Protein AF-A0A0K0FIH7-F1 (afdb_monomer)

InterPro domains:
  IPR019529 SNARE-complex protein Syntaxin-18, N-terminal [PF10496] (11-80)

Mean predicted aligned error: 21.8 Å

Organism: Strongyloides venezuelensis (NCBI:txid75913)

Secondary structure (DSSP, 8-state):
------------THHHHHHHHHHHHHHHHHHTTT-----------TTHHHHHHHHHHHHHHHHHHHHHHHHHHHHHHHTTS----SSTTTTTTS---HHHHHHHHHHHHHHHHHHHHHHHHHHHHHHH-TTS-HHHHHHHHHHHHHHHHHHHHHHHHHHHHHHHHHHHHHHHHHHHHHHHHHHHHHHHHHHHHHHHHHHHHHHHTS-------------------------------------HHHHHHHHHHHHHHHHHHHHHHHHHHHHHHHHHHHHHHHHHHHHHHHHHHHHHHHHHHHHHHHHHHHHHHHHHHHHHHHHHHHHHHHHHHHHHHHHHHHHHHHHH--

pLDDT: mean 73.45, std 19.24, range [27.72, 95.25]

Solvent-accessible surface area (backbone atoms only — not comparable to full-atom values): 20551 Å² total; per-residue (Å²): 139,83,88,76,82,84,78,77,80,84,73,84,54,63,64,61,50,54,50,52,51,51,49,52,58,49,52,54,53,68,74,50,78,86,69,88,79,77,79,78,80,75,79,77,76,78,57,63,67,53,56,53,51,51,53,50,52,54,49,49,55,50,47,50,55,43,49,55,48,61,74,43,40,61,29,54,39,50,44,26,69,72,62,85,59,95,40,88,78,58,59,79,78,54,47,48,52,74,70,57,48,55,48,51,50,52,56,49,52,50,50,51,51,52,49,49,52,51,52,52,50,52,51,50,49,63,72,69,50,83,82,56,53,74,72,56,45,53,54,50,52,52,49,48,54,51,49,51,53,49,48,52,52,43,52,49,55,48,50,53,45,52,47,56,18,50,55,40,31,51,52,33,50,55,52,48,54,46,52,52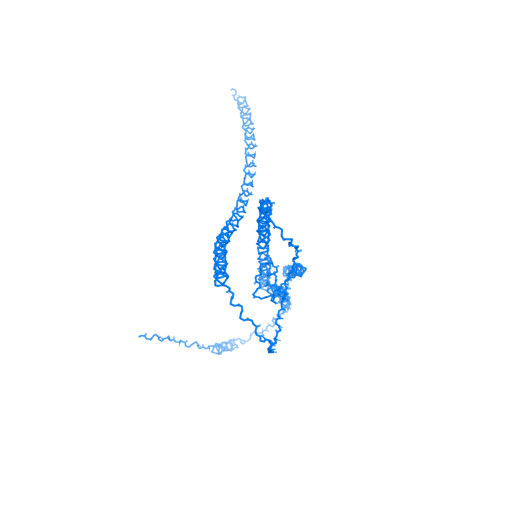,50,54,48,52,49,53,50,47,50,56,47,51,53,49,56,48,51,54,52,54,55,56,67,67,64,61,78,80,86,71,94,76,91,79,92,80,82,89,77,89,82,82,88,87,85,82,89,81,90,86,83,89,81,88,82,83,87,78,92,70,77,66,51,73,65,56,54,52,49,51,52,55,51,50,51,53,49,51,54,53,50,52,55,51,51,52,53,50,52,53,49,51,51,53,49,54,52,48,51,52,51,50,50,52,49,51,54,50,51,54,52,47,52,56,51,49,52,56,50,49,56,52,48,54,54,48,51,52,51,51,53,51,51,52,50,52,51,51,55,51,52,53,50,52,55,50,52,53,52,51,53,52,52,51,50,52,53,51,53,51,51,48,52,52,49,49,69,74,58,120

Nearest PDB structures (foldseek):
  8ek4-assembly1_A  TM=4.667E-01  e=1.857E+00  synthetic construct
  2x3v-assembly2_C  TM=3.366E-01  e=2.724E+00  Mus musculus
  3i2w-assembly1_B  TM=3.746E-01  e=4.973E+00  Drosophila melanogaster

Structure (mmCIF, N/CA/C/O backbone):
data_AF-A0A0K0FIH7-F1
#
_entry.id   AF-A0A0K0FIH7-F1
#
loop_
_atom_site.group_PDB
_atom_site.id
_atom_site.type_symbol
_atom_site.label_atom_id
_atom_site.label_alt_id
_atom_site.label_comp_id
_atom_site.label_asym_id
_atom_site.label_entity_id
_atom_site.label_seq_id
_atom_site.pdbx_PDB_ins_code
_atom_site.Cartn_x
_atom_site.Cartn_y
_atom_site.Cartn_z
_atom_site.occupancy
_atom_site.B_iso_or_equiv
_atom_site.auth_seq_id
_atom_site.auth_comp_id
_atom_site.auth_asym_id
_atom_site.auth_atom_id
_atom_site.pdbx_PDB_model_num
ATOM 1 N N . MET A 1 1 ? 43.227 -26.706 29.484 1.00 40.16 1 MET A N 1
ATOM 2 C CA . MET A 1 1 ? 42.295 -26.260 30.541 1.00 40.16 1 MET A CA 1
ATOM 3 C C . MET A 1 1 ? 40.877 -26.414 30.019 1.00 40.16 1 MET A C 1
ATOM 5 O O . MET A 1 1 ? 40.406 -25.567 29.276 1.00 40.16 1 MET A O 1
ATOM 9 N N . THR A 1 2 ? 40.242 -27.543 30.312 1.00 38.28 2 THR A N 1
ATOM 10 C CA . THR A 1 2 ? 38.863 -27.847 29.909 1.00 38.28 2 THR A CA 1
ATOM 11 C C . THR A 1 2 ? 37.927 -27.450 31.046 1.00 38.28 2 THR A C 1
ATOM 13 O O . THR A 1 2 ? 37.965 -28.055 32.115 1.00 38.28 2 THR A O 1
ATOM 16 N N . TYR A 1 3 ? 37.126 -26.407 30.831 1.00 41.34 3 TYR A N 1
ATOM 17 C CA . TYR A 1 3 ? 36.062 -26.004 31.748 1.00 41.34 3 TYR A CA 1
ATOM 18 C C . TYR A 1 3 ? 34.941 -27.049 31.709 1.00 41.34 3 TYR A C 1
ATOM 20 O O . TYR A 1 3 ? 34.301 -27.227 30.677 1.00 41.34 3 TYR A O 1
ATOM 28 N N . ASN A 1 4 ? 34.709 -27.728 32.833 1.00 42.56 4 ASN A N 1
ATOM 29 C CA . ASN A 1 4 ? 33.539 -28.578 33.043 1.00 42.56 4 ASN A CA 1
ATOM 30 C C . ASN A 1 4 ? 32.494 -27.759 33.819 1.00 42.56 4 ASN A C 1
ATOM 32 O O . ASN A 1 4 ? 32.778 -27.365 34.954 1.00 42.56 4 ASN A O 1
ATOM 36 N N . PRO A 1 5 ? 31.310 -27.466 33.255 1.00 53.19 5 PRO A N 1
ATOM 37 C CA . PRO A 1 5 ? 30.262 -26.789 33.997 1.00 53.19 5 PRO A CA 1
ATOM 38 C C . PRO A 1 5 ? 29.654 -27.771 35.003 1.00 53.19 5 PRO A C 1
ATOM 40 O O . PRO A 1 5 ? 29.161 -28.837 34.635 1.00 53.19 5 PRO A O 1
ATOM 43 N N . VAL A 1 6 ? 29.693 -27.417 36.288 1.00 53.38 6 VAL A N 1
ATOM 44 C CA . VAL A 1 6 ? 28.978 -28.143 37.342 1.00 53.38 6 VAL A CA 1
ATOM 45 C C . VAL A 1 6 ? 27.483 -27.945 37.103 1.00 53.38 6 VAL A C 1
ATOM 47 O O . VAL A 1 6 ? 26.918 -26.902 37.425 1.00 53.38 6 VAL A O 1
ATOM 50 N N . VAL A 1 7 ? 26.841 -28.943 36.499 1.00 56.53 7 VAL A N 1
ATOM 51 C CA . VAL A 1 7 ? 25.383 -29.018 36.403 1.00 56.53 7 VAL A CA 1
ATOM 52 C C . VAL A 1 7 ? 24.861 -29.350 37.796 1.00 56.53 7 VAL A C 1
ATOM 54 O O . VAL A 1 7 ? 24.978 -30.482 38.259 1.00 56.53 7 VAL A O 1
ATOM 57 N N . ILE A 1 8 ? 24.314 -28.352 38.485 1.00 56.25 8 ILE A N 1
ATOM 58 C CA . ILE A 1 8 ? 23.582 -28.561 39.735 1.00 56.25 8 ILE A CA 1
ATOM 59 C C . ILE A 1 8 ? 22.244 -29.215 39.356 1.00 56.25 8 ILE A C 1
ATOM 61 O O . ILE A 1 8 ? 21.461 -28.592 38.633 1.00 56.25 8 ILE A O 1
ATOM 65 N N . PRO A 1 9 ? 21.951 -30.454 39.790 1.00 61.22 9 PRO A N 1
ATOM 66 C CA . PRO A 1 9 ? 20.680 -31.086 39.480 1.00 61.22 9 PRO A CA 1
ATOM 67 C C . PRO A 1 9 ? 19.559 -30.360 40.232 1.00 61.22 9 PRO A C 1
ATOM 69 O O . PRO A 1 9 ? 19.480 -30.403 41.461 1.00 61.22 9 PRO A O 1
ATOM 72 N N . VAL A 1 10 ? 18.679 -29.688 39.488 1.00 60.88 10 VAL A N 1
ATOM 73 C CA . VAL A 1 10 ? 17.430 -29.140 40.026 1.00 60.88 10 VAL A CA 1
ATOM 74 C C . VAL A 1 10 ? 16.521 -30.323 40.350 1.00 60.88 10 VAL A C 1
ATOM 76 O O . VAL A 1 10 ? 15.961 -30.958 39.461 1.00 60.88 10 VAL A O 1
ATOM 79 N N . THR A 1 11 ? 16.420 -30.663 41.631 1.00 72.25 11 THR A N 1
ATOM 80 C CA . THR A 1 11 ? 15.531 -31.718 42.122 1.00 72.25 11 THR A CA 1
ATOM 81 C C . THR A 1 11 ? 14.102 -31.187 42.236 1.00 72.25 11 THR A C 1
ATOM 83 O O . THR A 1 11 ? 13.856 -30.147 42.850 1.00 72.25 11 THR A O 1
ATOM 86 N N . ASP A 1 12 ? 13.144 -31.895 41.627 1.00 75.12 12 ASP A N 1
ATOM 87 C CA . ASP A 1 12 ? 11.719 -31.565 41.715 1.00 75.12 12 ASP A CA 1
ATOM 88 C C . ASP A 1 12 ? 11.189 -31.853 43.131 1.00 75.12 12 ASP A C 1
ATOM 90 O O . ASP A 1 12 ? 10.855 -32.979 43.504 1.00 75.12 12 ASP A O 1
ATOM 94 N N . ASN A 1 13 ? 11.105 -30.794 43.935 1.00 81.31 13 ASN A N 1
ATOM 95 C CA . ASN A 1 13 ? 10.660 -30.845 45.324 1.00 81.31 13 ASN A CA 1
ATOM 96 C C . ASN A 1 13 ? 9.129 -30.782 45.479 1.00 81.31 13 ASN A C 1
ATOM 98 O O . ASN A 1 13 ? 8.631 -30.673 46.605 1.00 81.31 13 ASN A O 1
ATOM 102 N N . THR A 1 14 ? 8.360 -30.878 44.387 1.00 83.75 14 THR A N 1
ATOM 103 C CA . THR A 1 14 ? 6.889 -30.780 44.403 1.00 83.75 14 THR A CA 1
ATOM 104 C C . THR A 1 14 ? 6.254 -31.825 45.319 1.00 83.75 14 THR A C 1
ATOM 106 O O . THR A 1 14 ? 5.327 -31.521 46.075 1.00 83.75 14 THR A O 1
ATOM 109 N N . HIS A 1 15 ? 6.775 -33.053 45.323 1.00 84.19 15 HIS A N 1
ATOM 110 C CA . HIS A 1 15 ? 6.286 -34.117 46.203 1.00 84.19 15 HIS A CA 1
ATOM 111 C C . HIS A 1 15 ? 6.568 -33.829 47.682 1.00 84.19 15 HIS A C 1
ATOM 113 O O . HIS A 1 15 ? 5.684 -34.022 48.522 1.00 84.19 15 HIS A O 1
ATOM 119 N N . LEU A 1 16 ? 7.759 -33.309 47.996 1.00 84.75 16 LEU A N 1
ATOM 120 C CA . LEU A 1 16 ? 8.156 -32.952 49.357 1.00 84.75 16 LEU A CA 1
ATOM 121 C C . LEU A 1 16 ? 7.325 -31.775 49.884 1.00 84.75 16 LEU A C 1
ATOM 123 O O . LEU A 1 16 ? 6.845 -31.803 51.018 1.00 84.75 16 LEU A O 1
ATOM 127 N N . PHE A 1 17 ? 7.080 -30.777 49.036 1.00 86.19 17 PHE A N 1
ATOM 128 C CA . PHE A 1 17 ? 6.184 -29.664 49.329 1.00 86.19 17 PHE A CA 1
ATOM 129 C C . PHE A 1 17 ? 4.748 -30.144 49.579 1.00 86.19 17 PHE A C 1
ATOM 131 O O . PHE A 1 17 ? 4.140 -29.789 50.587 1.00 86.19 17 PHE A O 1
ATOM 138 N N . LYS A 1 18 ? 4.217 -31.022 48.718 1.00 84.06 18 LYS A N 1
ATOM 139 C CA . LYS A 1 18 ? 2.862 -31.580 48.856 1.00 84.06 18 LYS A CA 1
ATOM 140 C C . LYS A 1 18 ? 2.710 -32.411 50.132 1.00 84.06 18 LYS A C 1
ATOM 142 O O . LYS A 1 18 ? 1.659 -32.357 50.769 1.00 84.06 18 LYS A O 1
ATOM 147 N N . ALA A 1 19 ? 3.747 -33.151 50.524 1.00 86.88 19 ALA A N 1
ATOM 148 C CA . ALA A 1 19 ? 3.785 -33.893 51.781 1.00 86.88 19 ALA A CA 1
ATOM 149 C C . ALA A 1 19 ? 3.803 -32.953 52.998 1.00 86.88 19 ALA A C 1
ATOM 151 O O . ALA A 1 19 ? 3.000 -33.133 53.913 1.00 86.88 19 ALA A O 1
ATOM 152 N N . ARG A 1 20 ? 4.640 -31.904 52.979 1.00 84.62 20 ARG A N 1
ATOM 153 C CA . ARG A 1 20 ? 4.677 -30.879 54.037 1.00 84.62 20 ARG A CA 1
ATOM 154 C C . ARG A 1 20 ? 3.344 -30.147 54.174 1.00 84.62 20 ARG A C 1
ATOM 156 O O . ARG A 1 20 ? 2.844 -30.013 55.283 1.00 84.62 20 ARG A O 1
ATOM 163 N N . MET A 1 21 ? 2.724 -29.760 53.060 1.00 85.69 21 MET A N 1
ATOM 164 C CA . MET A 1 21 ? 1.420 -29.094 53.066 1.00 85.69 21 MET A CA 1
ATOM 165 C C . MET A 1 21 ? 0.326 -29.994 53.658 1.00 85.69 21 MET A C 1
ATOM 167 O O . MET A 1 21 ? -0.469 -29.548 54.479 1.00 85.69 21 MET A O 1
ATOM 171 N N . LYS A 1 22 ? 0.312 -31.288 53.304 1.00 85.88 22 LYS A N 1
ATOM 172 C CA . LYS A 1 22 ? -0.616 -32.260 53.906 1.00 85.88 22 LYS A CA 1
ATOM 173 C C . LYS A 1 22 ? -0.398 -32.420 55.409 1.00 85.88 22 LYS A C 1
ATOM 175 O O . LYS A 1 22 ? -1.379 -32.529 56.136 1.00 85.88 22 LYS A O 1
ATOM 180 N N . MET A 1 23 ? 0.855 -32.426 55.861 1.00 83.31 23 MET A N 1
ATOM 181 C CA . MET A 1 23 ? 1.197 -32.535 57.280 1.00 83.31 23 MET A CA 1
ATOM 182 C C . MET A 1 23 ? 0.727 -31.303 58.064 1.00 83.31 23 MET A C 1
ATOM 184 O O . MET A 1 23 ? 0.116 -31.458 59.114 1.00 83.31 23 MET A O 1
ATOM 188 N N . ILE A 1 24 ? 0.921 -30.097 57.518 1.00 79.06 24 ILE A N 1
ATOM 189 C CA . ILE A 1 24 ? 0.418 -28.843 58.104 1.00 79.06 24 ILE A CA 1
ATOM 190 C C . ILE A 1 24 ? -1.115 -28.865 58.177 1.00 79.06 24 ILE A C 1
ATOM 192 O O . ILE A 1 24 ? -1.678 -28.645 59.242 1.00 79.06 24 ILE A O 1
ATOM 196 N N . CYS A 1 25 ? -1.802 -29.239 57.092 1.00 74.88 25 CYS A N 1
ATOM 197 C CA . CYS A 1 25 ? -3.265 -29.340 57.087 1.00 74.88 25 CYS A CA 1
ATOM 198 C C . CYS A 1 25 ? -3.822 -30.424 58.025 1.00 74.88 25 CYS A C 1
ATOM 200 O O . CYS A 1 25 ? -4.976 -30.324 58.440 1.00 74.88 25 CYS A O 1
ATOM 202 N N . ALA A 1 26 ? -3.060 -31.486 58.302 1.00 75.81 26 ALA A N 1
ATOM 203 C CA . ALA A 1 26 ? -3.435 -32.505 59.280 1.00 75.81 26 ALA A CA 1
ATOM 204 C C . ALA A 1 26 ? -3.271 -31.973 60.710 1.00 75.81 26 ALA A C 1
ATOM 206 O O . ALA A 1 26 ? -4.179 -32.137 61.518 1.00 75.81 26 ALA A O 1
ATOM 207 N N . LYS A 1 27 ? -2.176 -31.251 60.973 1.00 73.25 27 LYS A N 1
ATOM 208 C CA . LYS A 1 27 ? -1.881 -30.620 62.264 1.00 73.25 27 LYS A CA 1
ATOM 209 C C . LYS A 1 27 ? -2.901 -29.531 62.620 1.00 73.25 27 LYS A C 1
ATOM 211 O O . LYS A 1 27 ? -3.477 -29.563 63.699 1.00 73.25 27 LYS A O 1
ATOM 216 N N . ASP A 1 28 ? -3.256 -28.679 61.656 1.00 63.97 28 ASP A N 1
ATOM 217 C CA . ASP A 1 28 ? -4.331 -27.687 61.810 1.00 63.97 28 ASP A CA 1
ATOM 218 C C . ASP A 1 28 ? -5.704 -28.338 62.038 1.00 63.97 28 ASP A C 1
ATOM 220 O O . ASP A 1 28 ? -6.585 -27.740 62.651 1.00 63.97 28 ASP A O 1
ATOM 224 N N . LYS A 1 29 ? -5.933 -29.558 61.534 1.00 62.62 29 LYS A N 1
ATOM 225 C CA . LYS A 1 29 ? -7.183 -30.307 61.751 1.00 62.62 29 LYS A CA 1
ATOM 226 C C . LYS A 1 29 ? -7.274 -30.930 63.142 1.00 62.62 29 LYS A C 1
ATOM 228 O O . LYS A 1 29 ? -8.389 -31.084 63.632 1.00 62.62 29 LYS A O 1
ATOM 233 N N . GLU A 1 30 ? -6.143 -31.297 63.736 1.00 59.44 30 GLU A N 1
ATOM 234 C CA . GLU A 1 30 ? -6.074 -31.783 65.117 1.00 59.44 30 GLU A CA 1
ATOM 235 C C . GLU A 1 30 ? -6.245 -30.626 66.115 1.00 59.44 30 GLU A C 1
ATOM 237 O O . GLU A 1 30 ? -6.987 -30.782 67.084 1.00 59.44 30 GLU A O 1
ATOM 242 N N . ASP A 1 31 ? -5.702 -29.438 65.815 1.00 56.22 31 ASP A N 1
ATOM 243 C CA . ASP A 1 31 ? -5.888 -28.227 66.636 1.00 56.22 31 ASP A CA 1
ATOM 244 C C . ASP A 1 31 ? -7.266 -27.552 66.446 1.00 56.22 31 ASP A C 1
ATOM 246 O O . ASP A 1 31 ? -7.769 -26.884 67.350 1.00 56.22 31 ASP A O 1
ATOM 250 N N . SER A 1 32 ? -7.940 -27.746 65.303 1.00 52.81 32 SER A N 1
ATOM 251 C CA . SER A 1 32 ? -9.264 -27.155 65.005 1.00 52.81 32 SER A CA 1
ATOM 252 C C . SER A 1 32 ? -10.450 -28.091 65.270 1.00 52.81 32 SER A C 1
ATOM 254 O O . SER A 1 32 ? -11.459 -28.098 64.550 1.00 52.81 32 SER A O 1
ATOM 256 N N . GLY A 1 33 ? -10.380 -28.859 66.357 1.00 53.12 33 GLY A N 1
ATOM 257 C CA . GLY A 1 33 ? -11.551 -29.506 66.937 1.00 53.12 33 GLY A CA 1
ATOM 258 C C . GLY A 1 33 ? -12.612 -28.469 67.332 1.00 53.12 33 GLY A C 1
ATOM 259 O O . GLY A 1 33 ? -12.558 -27.924 68.428 1.00 53.12 33 GLY A O 1
ATOM 260 N N . LYS A 1 34 ? -13.612 -28.277 66.452 1.00 51.22 34 LYS A N 1
ATOM 261 C CA . LYS A 1 34 ? -14.837 -27.440 66.557 1.00 51.22 34 LYS A CA 1
ATOM 262 C C . LYS A 1 34 ? -14.784 -26.070 65.859 1.00 51.22 34 LYS A C 1
ATOM 264 O O . LYS A 1 34 ? -14.964 -25.033 66.483 1.00 51.22 34 LYS A O 1
ATOM 269 N N . ALA A 1 35 ? -14.752 -26.063 64.528 1.00 42.69 35 ALA A N 1
ATOM 270 C CA . ALA A 1 35 ? -15.384 -24.983 63.765 1.00 42.69 35 ALA A CA 1
ATOM 271 C C . ALA A 1 35 ? -16.221 -25.574 62.624 1.00 42.69 35 ALA A C 1
ATOM 273 O O . ALA A 1 35 ? -15.697 -26.164 61.675 1.00 42.69 35 ALA A O 1
ATOM 274 N N . LYS A 1 36 ? -17.551 -25.451 62.740 1.00 48.09 36 LYS A N 1
ATOM 275 C CA . LYS A 1 36 ? -18.504 -25.795 61.678 1.00 48.09 36 LYS A CA 1
ATOM 276 C C . LYS A 1 36 ? -18.133 -24.998 60.426 1.00 48.09 36 LYS A C 1
ATOM 278 O O . LYS A 1 36 ? -18.226 -23.777 60.412 1.00 48.09 36 LYS A O 1
ATOM 283 N N . LYS A 1 37 ? -17.715 -25.699 59.372 1.00 44.62 37 LYS A N 1
ATOM 284 C CA . LYS A 1 37 ? -17.485 -25.103 58.055 1.00 44.62 37 LYS A CA 1
ATOM 285 C C . LYS A 1 37 ? -18.825 -24.705 57.448 1.00 44.62 37 LYS A C 1
ATOM 287 O O . LYS A 1 37 ? -19.523 -25.543 56.880 1.00 44.62 37 LYS A O 1
ATOM 292 N N . GLU A 1 38 ? -19.163 -23.426 57.544 1.00 42.28 38 GLU A N 1
ATOM 293 C CA . GLU A 1 38 ? -20.141 -22.810 56.656 1.00 42.28 38 GLU A CA 1
ATOM 294 C C . GLU A 1 38 ? -19.648 -22.963 55.216 1.00 42.28 38 GLU A C 1
ATOM 296 O O . GLU A 1 38 ? -18.617 -22.418 54.809 1.00 42.28 38 GLU A O 1
ATOM 301 N N . LYS A 1 39 ? -20.379 -23.756 54.432 1.00 40.69 39 LYS A N 1
ATOM 302 C CA . LYS A 1 39 ? -20.200 -23.826 52.986 1.00 40.69 39 LYS A CA 1
ATOM 303 C C . LYS A 1 39 ? -20.645 -22.486 52.404 1.00 40.69 39 LYS A C 1
ATOM 305 O O . LYS A 1 39 ? -21.820 -22.299 52.105 1.00 40.69 39 LYS A O 1
ATOM 310 N N . ARG A 1 40 ? -19.703 -21.557 52.226 1.00 37.03 40 ARG A N 1
ATOM 311 C CA . ARG A 1 40 ? -19.907 -20.407 51.340 1.00 37.03 40 ARG A CA 1
ATOM 312 C C . ARG A 1 40 ? -20.129 -20.954 49.932 1.00 37.03 40 ARG A C 1
ATOM 314 O O . ARG A 1 40 ? -19.197 -21.440 49.292 1.00 37.03 40 ARG A O 1
ATOM 321 N N . ASN A 1 41 ? -21.381 -20.924 49.489 1.00 40.06 41 ASN A N 1
ATOM 322 C CA . ASN A 1 41 ? -21.759 -21.166 48.105 1.00 40.06 41 ASN A CA 1
ATOM 323 C C . ASN A 1 41 ? -21.137 -20.056 47.249 1.00 40.06 41 ASN A C 1
ATOM 325 O O . ASN A 1 41 ? -21.706 -18.981 47.088 1.00 40.06 41 ASN A O 1
ATOM 329 N N . TYR A 1 42 ? -19.946 -20.309 46.712 1.00 42.31 42 TYR A N 1
ATOM 330 C CA . TYR A 1 42 ? -19.418 -19.522 45.609 1.00 42.31 42 TYR A CA 1
ATOM 331 C C . TYR A 1 42 ? -20.258 -19.848 44.374 1.00 42.31 42 TYR A C 1
ATOM 333 O O . TYR A 1 42 ? -20.032 -20.859 43.708 1.00 42.31 42 TYR A O 1
ATOM 341 N N . GLN A 1 43 ? -21.242 -19.002 44.069 1.00 44.81 43 GLN A N 1
ATOM 342 C CA . GLN A 1 43 ? -21.844 -18.979 42.741 1.00 44.81 43 GLN A CA 1
ATOM 343 C C . GLN A 1 43 ? -20.729 -18.678 41.731 1.00 44.81 43 GLN A C 1
ATOM 345 O O . GLN A 1 43 ? -20.196 -17.571 41.655 1.00 44.81 43 GLN A O 1
ATOM 350 N N . LYS A 1 44 ? -20.326 -19.708 40.985 1.00 49.09 44 LYS A N 1
ATOM 351 C CA . LYS A 1 44 ? -19.474 -19.589 39.803 1.00 49.09 44 LYS A CA 1
ATOM 352 C C . LYS A 1 44 ? -20.229 -18.757 38.761 1.00 49.09 44 LYS A C 1
ATOM 354 O O . LYS A 1 44 ? -21.113 -19.273 38.084 1.00 49.09 44 LYS A O 1
ATOM 359 N N . SER A 1 45 ? -19.901 -17.471 38.648 1.00 51.00 45 SER A N 1
ATOM 360 C CA . SER A 1 45 ? -20.278 -16.661 37.486 1.00 51.00 45 SER A CA 1
ATOM 361 C C . SER A 1 45 ? -19.569 -17.246 36.259 1.00 51.00 45 SER A C 1
ATOM 363 O O . SER A 1 45 ? -18.367 -17.078 36.084 1.00 51.00 45 SER A O 1
ATOM 365 N N . ASN A 1 46 ? -20.290 -18.025 35.452 1.00 62.97 46 ASN A N 1
ATOM 366 C CA . ASN A 1 46 ? -19.750 -18.793 34.322 1.00 62.97 46 ASN A CA 1
ATOM 367 C C . ASN A 1 46 ? -19.817 -18.021 32.984 1.00 62.97 46 ASN A C 1
ATOM 369 O O . ASN A 1 46 ? -20.003 -18.639 31.940 1.00 62.97 46 ASN A O 1
ATOM 373 N N . LYS A 1 47 ? -19.693 -16.684 32.975 1.00 73.81 47 LYS A N 1
ATOM 374 C CA . LYS A 1 47 ? -19.695 -15.899 31.718 1.00 73.81 47 LYS A CA 1
ATOM 375 C C . LYS A 1 47 ? -18.306 -15.711 31.097 1.00 73.81 47 LYS A C 1
ATOM 377 O O . LYS A 1 47 ? -18.209 -15.583 29.883 1.00 73.81 47 LYS A O 1
ATOM 382 N N . LEU A 1 48 ? -17.233 -15.781 31.889 1.00 79.69 48 LEU A N 1
ATOM 383 C CA . LEU A 1 48 ? -15.848 -15.668 31.406 1.00 79.69 48 LEU A CA 1
ATOM 384 C C . LEU A 1 48 ? -15.520 -16.599 30.214 1.00 79.69 48 LEU A C 1
ATOM 386 O O . LEU A 1 48 ? -14.929 -16.124 29.246 1.00 79.69 48 LEU A O 1
ATOM 390 N N . PRO A 1 49 ? -15.918 -17.891 30.208 1.00 84.88 49 PRO A N 1
ATOM 391 C CA . PRO A 1 49 ? -15.624 -18.785 29.087 1.00 84.88 49 PRO A CA 1
ATOM 392 C C . PRO A 1 49 ? -16.282 -18.358 27.770 1.00 84.88 49 PRO A C 1
ATOM 394 O O . PRO A 1 49 ? -15.727 -18.645 26.713 1.00 84.88 49 PRO A O 1
ATOM 397 N N . LEU A 1 50 ? -17.433 -17.675 27.825 1.00 86.00 50 LEU A N 1
ATOM 398 C CA . LEU A 1 50 ? -18.142 -17.194 26.636 1.00 86.00 50 LEU A CA 1
ATOM 399 C C . LEU A 1 50 ? -17.343 -16.081 25.955 1.00 86.00 50 LEU A C 1
ATOM 401 O O . LEU A 1 50 ? -17.040 -16.198 24.773 1.00 86.00 50 LEU A O 1
ATOM 405 N N . TYR A 1 51 ? -16.896 -15.091 26.731 1.00 86.88 51 TYR A N 1
ATOM 406 C CA . TYR A 1 51 ? -16.043 -14.002 26.249 1.00 86.88 51 TYR A CA 1
ATOM 407 C C . TYR A 1 51 ? -14.702 -14.502 25.696 1.00 86.88 51 TYR A C 1
ATOM 409 O O . TYR A 1 51 ? -14.247 -14.040 24.654 1.00 86.88 51 TYR A O 1
ATOM 417 N N . ILE A 1 52 ? -14.076 -15.495 26.346 1.00 87.62 52 ILE A N 1
ATOM 418 C CA . ILE A 1 52 ? -12.844 -16.114 25.823 1.00 87.62 52 ILE A CA 1
ATOM 419 C C . ILE A 1 52 ? -13.130 -16.806 24.483 1.00 87.62 52 ILE A C 1
ATOM 421 O O . ILE A 1 52 ? -12.313 -16.739 23.565 1.00 87.62 52 ILE A O 1
ATOM 425 N N . ASN A 1 53 ? -14.265 -17.496 24.355 1.00 90.00 53 ASN A N 1
ATOM 426 C CA . ASN A 1 53 ? -14.606 -18.183 23.115 1.00 90.00 53 ASN A CA 1
ATOM 427 C C . ASN A 1 53 ? -14.909 -17.195 21.979 1.00 90.00 53 ASN A C 1
ATOM 429 O O . ASN A 1 53 ? -14.439 -17.397 20.866 1.00 90.00 53 ASN A O 1
ATOM 433 N N . GLU A 1 54 ? -15.607 -16.100 22.272 1.00 91.25 54 GLU A N 1
ATOM 434 C CA . GLU A 1 54 ? -15.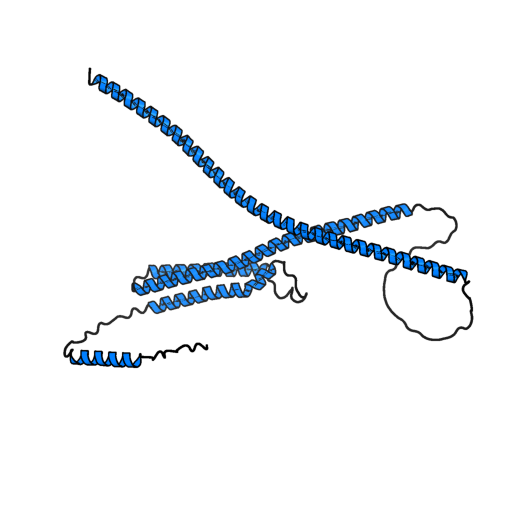856 -15.015 21.319 1.00 91.25 54 GLU A CA 1
ATOM 435 C C . GLU A 1 54 ? -14.552 -14.350 20.859 1.00 91.25 54 GLU A C 1
ATOM 437 O O . GLU A 1 54 ? -14.299 -14.266 19.657 1.00 91.25 54 GLU A O 1
ATOM 442 N N . ALA A 1 55 ? -13.653 -14.003 21.787 1.00 91.38 55 ALA A N 1
ATOM 443 C CA . ALA A 1 55 ? -12.324 -13.484 21.455 1.00 91.38 55 ALA A CA 1
ATOM 444 C C . ALA A 1 55 ? -11.532 -14.437 20.544 1.00 91.38 55 ALA A C 1
ATOM 446 O O . ALA A 1 55 ? -10.869 -14.002 19.600 1.00 91.38 55 ALA A O 1
ATOM 447 N N . LYS A 1 56 ? -11.618 -15.753 20.785 1.00 93.56 56 LYS A N 1
ATOM 448 C CA . LYS A 1 56 ? -10.976 -16.765 19.933 1.00 93.56 56 LYS A CA 1
ATOM 449 C C . LYS A 1 56 ? -11.557 -16.800 18.523 1.00 93.56 56 LYS A C 1
ATOM 451 O O . LYS A 1 56 ? -10.786 -16.954 17.579 1.00 93.56 56 LYS A O 1
ATOM 456 N N . GLU A 1 57 ? -12.871 -16.675 18.365 1.00 94.00 57 GLU A N 1
ATOM 457 C CA . GLU A 1 57 ? -13.495 -16.628 17.037 1.00 94.00 57 GLU A CA 1
ATOM 458 C C . GLU A 1 57 ? -13.072 -15.371 16.272 1.00 94.00 57 GLU A C 1
ATOM 460 O O . GLU A 1 57 ? -12.620 -15.467 15.131 1.00 94.00 57 GLU A O 1
ATOM 465 N N . ILE A 1 58 ? -13.083 -14.203 16.918 1.00 93.31 58 ILE A N 1
ATOM 466 C CA . ILE A 1 58 ? -12.594 -12.962 16.300 1.00 93.31 58 ILE A CA 1
ATOM 467 C C . ILE A 1 58 ? -11.114 -13.107 15.905 1.00 93.31 58 ILE A C 1
ATOM 469 O O . ILE A 1 58 ? -10.727 -12.746 14.793 1.00 93.31 58 ILE A O 1
ATOM 473 N N . LEU A 1 59 ? -10.282 -13.716 16.756 1.00 94.75 59 LEU A N 1
ATOM 474 C CA . LEU A 1 59 ? -8.877 -13.976 16.433 1.00 94.75 59 LEU A CA 1
ATOM 475 C C . LEU A 1 59 ? -8.718 -14.904 15.216 1.00 94.75 59 LEU A C 1
ATOM 477 O O . LEU A 1 59 ? -7.819 -14.686 14.396 1.00 94.75 59 LEU A O 1
ATOM 481 N N . LYS A 1 60 ? -9.584 -15.916 15.057 1.00 95.00 60 LYS A N 1
ATOM 482 C CA . LYS A 1 60 ? -9.602 -16.768 13.855 1.00 95.00 60 LYS A CA 1
ATOM 483 C C . LYS A 1 60 ? -9.922 -15.954 12.605 1.00 95.00 60 LYS A C 1
ATOM 485 O O . LYS A 1 60 ? -9.239 -16.138 11.601 1.00 95.00 60 LYS A O 1
ATOM 490 N N . HIS A 1 61 ? -10.888 -15.037 12.666 1.00 93.44 61 HIS A N 1
ATOM 491 C CA . HIS A 1 61 ? -11.218 -14.154 11.542 1.00 93.44 61 HIS A CA 1
ATOM 492 C C . HIS A 1 61 ? -10.047 -13.235 11.162 1.00 93.44 61 HIS A C 1
ATOM 494 O O . HIS A 1 61 ? -9.669 -13.180 9.991 1.00 93.44 61 HIS A O 1
ATOM 500 N N . ILE A 1 62 ? -9.386 -12.605 12.141 1.00 93.31 62 ILE A N 1
ATOM 501 C CA . ILE A 1 62 ? -8.204 -11.761 11.882 1.00 93.31 62 ILE A CA 1
ATOM 502 C C . ILE A 1 62 ? -7.053 -12.599 11.294 1.00 93.31 62 ILE A C 1
ATOM 504 O O . ILE A 1 62 ? -6.354 -12.174 10.370 1.00 93.31 62 ILE A O 1
ATOM 508 N N . THR A 1 63 ? -6.867 -13.826 11.789 1.00 94.31 63 THR A N 1
ATOM 509 C CA . THR A 1 63 ? -5.846 -14.752 11.275 1.00 94.31 63 THR A CA 1
ATOM 510 C C . THR A 1 63 ? -6.152 -15.188 9.843 1.00 94.31 63 THR A C 1
ATOM 512 O O . THR A 1 63 ? -5.245 -15.219 9.011 1.00 94.31 63 THR A O 1
ATOM 515 N N . LEU A 1 64 ? -7.417 -15.472 9.520 1.00 95.06 64 LEU A N 1
ATOM 516 C CA . LEU A 1 64 ? -7.852 -15.788 8.160 1.00 95.06 64 LEU A CA 1
ATOM 517 C C . LEU A 1 64 ? -7.473 -14.650 7.204 1.00 95.06 64 LEU A C 1
ATOM 519 O O . LEU A 1 64 ? -6.824 -14.893 6.185 1.00 95.06 64 LEU A O 1
ATOM 523 N N . LEU A 1 65 ? -7.784 -13.408 7.576 1.00 92.44 65 LEU A N 1
ATOM 524 C CA . LEU A 1 65 ? -7.445 -12.222 6.793 1.00 92.44 65 LEU A CA 1
ATOM 525 C C . LEU A 1 65 ? -5.929 -12.087 6.578 1.00 92.44 65 LEU A C 1
ATOM 527 O O . LEU A 1 65 ? -5.470 -11.858 5.457 1.00 92.44 65 LEU A O 1
ATOM 531 N N . LYS A 1 66 ? -5.130 -12.326 7.625 1.00 92.38 66 LYS A N 1
ATOM 532 C CA . LYS A 1 66 ? -3.665 -12.368 7.519 1.00 92.38 66 LYS A CA 1
ATOM 533 C C . LYS A 1 66 ? -3.192 -13.427 6.524 1.00 92.38 66 LYS A C 1
ATOM 535 O O . LYS A 1 66 ? -2.327 -13.146 5.695 1.00 92.38 66 LYS A O 1
ATOM 540 N N . THR A 1 67 ? -3.728 -14.645 6.605 1.00 92.25 67 THR A N 1
ATOM 541 C CA . THR A 1 67 ? -3.332 -15.738 5.702 1.00 92.25 67 THR A CA 1
ATOM 542 C C . THR A 1 67 ? -3.717 -15.449 4.257 1.00 92.25 67 THR A C 1
ATOM 544 O O . THR A 1 67 ? -2.910 -15.680 3.360 1.00 92.25 67 THR A O 1
ATOM 547 N N . LEU A 1 68 ? -4.892 -14.860 4.028 1.00 90.31 68 LEU A N 1
ATOM 548 C CA . LEU A 1 68 ? -5.334 -14.413 2.712 1.00 90.31 68 LEU A CA 1
ATOM 549 C C . LEU A 1 68 ? -4.362 -13.381 2.130 1.00 90.31 68 LEU A C 1
ATOM 551 O O . LEU A 1 68 ? -3.952 -13.522 0.978 1.00 90.31 68 LEU A O 1
ATOM 555 N N . ALA A 1 69 ? -3.936 -12.392 2.918 1.00 87.50 69 ALA A N 1
ATOM 556 C CA . ALA A 1 69 ? -2.975 -11.388 2.470 1.00 87.50 69 ALA A CA 1
ATOM 557 C C . ALA A 1 69 ? -1.600 -11.999 2.146 1.00 87.50 69 ALA A C 1
ATOM 559 O O . ALA A 1 69 ? -1.027 -11.717 1.094 1.00 87.50 69 ALA A O 1
ATOM 560 N N . LEU A 1 70 ? -1.073 -12.866 3.017 1.00 88.31 70 LEU A N 1
ATOM 561 C CA . LEU A 1 70 ? 0.251 -13.475 2.839 1.00 88.31 70 LEU A CA 1
ATOM 562 C C . LEU A 1 70 ? 0.303 -14.448 1.656 1.00 88.31 70 LEU A C 1
ATOM 564 O O . LEU A 1 70 ? 1.237 -14.371 0.860 1.00 88.31 70 LEU A O 1
ATOM 568 N N . ASN A 1 71 ? -0.708 -15.307 1.500 1.00 88.25 71 ASN A N 1
ATOM 569 C CA . ASN A 1 71 ? -0.771 -16.282 0.405 1.00 88.25 71 ASN A CA 1
ATOM 570 C C . ASN A 1 71 ? -0.820 -15.601 -0.967 1.00 88.25 71 ASN A C 1
ATOM 572 O O . ASN A 1 71 ? -0.261 -16.101 -1.938 1.00 88.25 71 ASN A O 1
ATOM 576 N N . ASN A 1 72 ? -1.464 -14.436 -1.035 1.00 86.94 72 ASN A N 1
ATOM 577 C CA . ASN A 1 72 ? -1.652 -13.695 -2.275 1.00 86.94 72 ASN A CA 1
ATOM 578 C C . ASN A 1 72 ? -0.576 -12.623 -2.521 1.00 86.94 72 ASN A C 1
ATOM 580 O O . ASN A 1 72 ? -0.498 -12.086 -3.626 1.00 86.94 72 ASN A O 1
ATOM 584 N N . ARG A 1 73 ? 0.282 -12.321 -1.534 1.00 86.69 73 ARG A N 1
ATOM 585 C CA . ARG A 1 73 ? 1.269 -11.225 -1.590 1.00 86.69 73 ARG A CA 1
ATOM 586 C C . ARG A 1 73 ? 2.196 -11.316 -2.796 1.00 86.69 73 ARG A C 1
ATOM 588 O O . ARG A 1 73 ? 2.437 -10.308 -3.458 1.00 86.69 73 ARG A O 1
ATOM 595 N N . TYR A 1 74 ? 2.724 -12.504 -3.083 1.00 84.44 74 TYR A N 1
ATOM 596 C CA . TYR A 1 74 ? 3.639 -12.691 -4.207 1.00 84.44 74 TYR A CA 1
ATOM 597 C C . TYR A 1 74 ? 2.946 -12.401 -5.543 1.00 84.44 74 TYR A C 1
ATOM 599 O O . TYR A 1 74 ? 3.392 -11.524 -6.281 1.00 84.44 74 TYR A O 1
ATOM 607 N N . SER A 1 75 ? 1.822 -13.0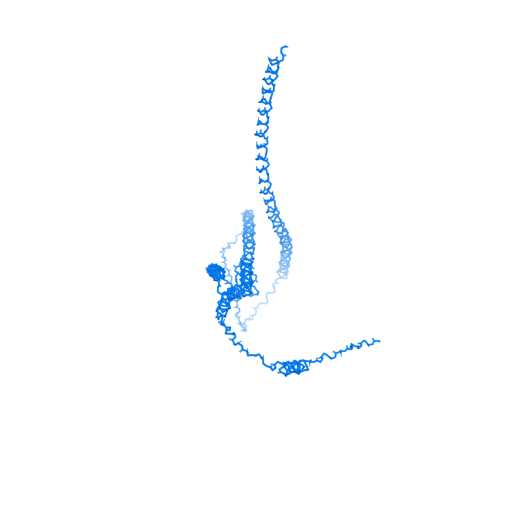68 -5.810 1.00 83.44 75 SER A N 1
ATOM 608 C CA . SER A 1 75 ? 1.064 -12.931 -7.060 1.00 83.44 75 SER A CA 1
ATOM 609 C C . SER A 1 75 ? 0.509 -11.518 -7.261 1.00 83.44 75 SER A C 1
ATOM 611 O O . SER A 1 75 ? 0.438 -11.027 -8.390 1.00 83.44 75 SER A O 1
ATOM 613 N N . TYR A 1 76 ? 0.169 -10.835 -6.162 1.00 87.56 76 TYR A N 1
ATOM 614 C CA . TYR A 1 76 ? -0.224 -9.427 -6.148 1.00 87.56 76 TYR A CA 1
ATOM 615 C C . TYR A 1 76 ? 0.922 -8.521 -6.572 1.00 87.56 76 TYR A C 1
ATOM 617 O O . TYR A 1 76 ? 0.795 -7.792 -7.553 1.00 87.56 76 TYR A O 1
ATOM 625 N N . ILE A 1 77 ? 2.075 -8.605 -5.912 1.00 83.31 77 ILE A N 1
ATOM 626 C CA . ILE A 1 77 ? 3.223 -7.747 -6.228 1.00 83.31 77 ILE A CA 1
ATOM 627 C C . ILE A 1 77 ? 3.777 -8.058 -7.628 1.00 83.31 77 ILE A C 1
ATOM 629 O O . ILE A 1 77 ? 4.168 -7.140 -8.350 1.00 83.31 77 ILE A O 1
ATOM 633 N N . ALA A 1 78 ? 3.790 -9.327 -8.043 1.00 78.75 78 ALA A N 1
ATOM 634 C CA . ALA A 1 78 ? 4.273 -9.754 -9.357 1.00 78.75 78 ALA A CA 1
ATOM 635 C C . ALA A 1 78 ? 3.406 -9.230 -10.519 1.00 78.75 78 ALA A C 1
ATOM 637 O O . ALA A 1 78 ? 3.910 -9.066 -11.627 1.00 78.75 78 ALA A O 1
ATOM 638 N N . SER A 1 79 ? 2.136 -8.884 -10.269 1.00 78.75 79 SER A N 1
ATOM 639 C CA . SER A 1 79 ? 1.245 -8.280 -11.276 1.00 78.75 79 SER A CA 1
ATOM 640 C C . SER A 1 79 ? 1.607 -6.838 -11.673 1.00 78.75 79 SER A C 1
ATOM 642 O O . SER A 1 79 ? 1.001 -6.280 -12.581 1.00 78.75 79 SER A O 1
ATOM 644 N N . SER A 1 80 ? 2.601 -6.219 -11.026 1.00 73.94 80 SER A N 1
ATOM 645 C CA . SER A 1 80 ? 3.015 -4.821 -11.256 1.00 73.94 80 SER A CA 1
ATOM 646 C C . SER A 1 80 ? 3.709 -4.547 -12.600 1.00 73.94 80 SER A C 1
ATOM 648 O O . SER A 1 80 ? 4.031 -3.398 -12.892 1.00 73.94 80 SER A O 1
ATOM 650 N N . GLY A 1 81 ? 3.940 -5.569 -13.430 1.00 62.47 81 GLY A N 1
ATOM 651 C CA . GLY A 1 81 ? 4.518 -5.422 -14.773 1.00 62.47 81 GLY A CA 1
ATOM 652 C C . GLY A 1 81 ? 6.050 -5.416 -14.824 1.00 62.47 81 GLY A C 1
ATOM 653 O O . GLY A 1 81 ? 6.615 -5.478 -15.910 1.00 62.47 81 GLY A O 1
ATOM 654 N N . PHE A 1 82 ? 6.732 -5.414 -13.674 1.00 58.47 82 PHE A N 1
ATOM 655 C CA . PHE A 1 82 ? 8.187 -5.574 -13.572 1.00 58.47 82 PHE A CA 1
ATOM 656 C C . PHE A 1 82 ? 8.535 -6.995 -13.103 1.00 58.47 82 PHE A C 1
ATOM 658 O O . PHE A 1 82 ? 9.040 -7.209 -11.999 1.00 58.47 82 PHE A O 1
ATOM 665 N N . TYR A 1 83 ? 8.199 -7.990 -13.923 1.00 53.03 83 TYR A N 1
ATOM 666 C CA . TYR A 1 83 ? 8.688 -9.355 -13.751 1.00 53.03 83 TYR A CA 1
ATOM 667 C C . TYR A 1 83 ? 9.464 -9.720 -15.011 1.00 53.03 83 TYR A C 1
ATOM 669 O O . TYR A 1 83 ? 8.896 -9.704 -16.098 1.00 53.03 83 TYR A O 1
ATOM 677 N N . PHE A 1 84 ? 10.759 -10.001 -14.871 1.00 49.16 84 PHE A N 1
ATOM 678 C CA . PHE A 1 84 ? 11.552 -10.638 -15.919 1.00 49.16 84 PHE A CA 1
ATOM 679 C C . PHE A 1 84 ? 11.299 -12.143 -15.780 1.00 49.16 84 PHE A C 1
ATOM 681 O O . PHE A 1 84 ? 11.826 -12.753 -14.845 1.00 49.16 84 PHE A O 1
ATOM 688 N N . PRO A 1 85 ? 10.428 -12.757 -16.600 1.00 47.22 85 PRO A N 1
ATOM 689 C CA . PRO A 1 85 ? 10.198 -14.183 -16.491 1.00 47.22 85 PRO A CA 1
ATOM 690 C C . PRO A 1 85 ? 11.485 -14.916 -16.871 1.00 47.22 85 PRO A C 1
ATOM 692 O O . PRO A 1 85 ? 12.030 -14.715 -17.952 1.00 47.22 85 PRO A O 1
ATOM 695 N N . ILE A 1 86 ? 11.951 -15.789 -15.980 1.00 49.41 86 ILE A N 1
ATOM 696 C CA . ILE A 1 86 ? 13.104 -16.671 -16.219 1.00 49.41 86 ILE A CA 1
ATOM 697 C C . ILE A 1 86 ? 12.798 -17.649 -17.376 1.00 49.41 86 ILE A C 1
ATOM 699 O O . ILE A 1 86 ? 13.705 -18.133 -18.046 1.00 49.41 86 ILE A O 1
ATOM 703 N N . SER A 1 87 ? 11.512 -17.893 -17.667 1.00 49.28 87 SER A N 1
ATOM 704 C CA . SER A 1 87 ? 11.042 -18.663 -18.819 1.00 49.28 87 SER A CA 1
ATOM 705 C C . SER A 1 87 ? 9.639 -18.224 -19.258 1.00 49.28 87 SER A C 1
ATOM 707 O O . SER A 1 87 ? 8.773 -17.934 -18.431 1.00 49.28 87 SER A O 1
ATOM 709 N N . GLY A 1 88 ? 9.370 -18.221 -20.570 1.00 48.44 88 GLY A N 1
ATOM 710 C CA . GLY A 1 88 ? 8.093 -17.777 -21.154 1.00 48.44 88 GLY A CA 1
ATOM 711 C C . GLY A 1 88 ? 6.851 -18.567 -20.704 1.00 48.44 88 GLY A C 1
ATOM 712 O O . GLY A 1 88 ? 5.733 -18.088 -20.871 1.00 48.44 88 GLY A O 1
ATOM 713 N N . LYS A 1 89 ? 7.026 -19.748 -20.094 1.00 52.16 89 LYS A N 1
ATOM 714 C CA . LYS A 1 89 ? 5.931 -20.556 -19.521 1.00 52.16 89 LYS A CA 1
ATOM 715 C C . LYS A 1 89 ? 5.544 -20.139 -18.092 1.00 52.16 89 LYS A C 1
ATOM 717 O O . LYS A 1 89 ? 4.411 -20.395 -17.687 1.00 52.16 89 LYS A O 1
ATOM 722 N N . ASP A 1 90 ? 6.428 -19.450 -17.369 1.00 48.41 90 ASP A N 1
ATOM 723 C CA . ASP A 1 90 ? 6.199 -19.014 -15.981 1.00 48.41 90 ASP A CA 1
ATOM 724 C C . ASP A 1 90 ? 5.487 -17.651 -15.900 1.00 48.41 90 ASP A C 1
ATOM 726 O O . ASP A 1 90 ? 4.836 -17.339 -14.904 1.00 48.41 90 ASP A O 1
ATOM 730 N N . ALA A 1 91 ? 5.534 -16.862 -16.982 1.00 50.84 91 ALA A N 1
ATOM 731 C CA . ALA A 1 91 ? 4.940 -15.525 -17.068 1.00 50.84 91 ALA A CA 1
ATOM 732 C C . ALA A 1 91 ? 3.402 -15.510 -16.951 1.00 50.84 91 ALA A C 1
ATOM 734 O O . ALA A 1 91 ? 2.827 -14.569 -16.408 1.00 50.84 91 ALA A O 1
ATOM 735 N N . VAL A 1 92 ? 2.732 -16.548 -17.464 1.00 49.53 92 VAL A N 1
ATOM 736 C CA . VAL A 1 92 ? 1.263 -16.584 -17.619 1.00 49.53 92 VAL A CA 1
ATOM 737 C C . VAL A 1 92 ? 0.563 -17.209 -16.406 1.00 49.53 92 VAL A C 1
ATOM 739 O O . VAL A 1 92 ? -0.630 -17.000 -16.203 1.00 49.53 92 VAL A O 1
ATOM 742 N N . LYS A 1 93 ? 1.284 -17.976 -15.577 1.00 51.62 93 LYS A N 1
ATOM 743 C CA . LYS A 1 93 ? 0.664 -18.841 -14.559 1.00 51.62 93 LYS A CA 1
ATOM 744 C C . LYS A 1 93 ? 0.641 -18.254 -13.140 1.00 51.62 93 LYS A C 1
ATOM 746 O O . LYS A 1 93 ? -0.008 -18.839 -12.281 1.00 51.62 93 LYS A O 1
ATOM 751 N N . MET A 1 94 ? 1.324 -17.131 -12.882 1.00 54.41 94 MET A N 1
ATOM 752 C CA . MET A 1 94 ? 1.608 -16.668 -11.508 1.00 54.41 94 MET A CA 1
ATOM 753 C C . MET A 1 94 ? 1.268 -15.205 -11.181 1.00 54.41 94 MET A C 1
ATOM 755 O O . MET A 1 94 ? 1.569 -14.743 -10.081 1.00 54.41 94 MET A O 1
ATOM 759 N N . THR A 1 95 ? 0.618 -14.461 -12.075 1.00 64.12 95 THR A N 1
ATOM 760 C CA . THR A 1 95 ? 0.311 -13.037 -11.852 1.00 64.12 95 THR A CA 1
ATOM 761 C C . THR A 1 95 ? -1.195 -12.790 -11.805 1.00 64.12 95 THR A C 1
ATOM 763 O O . THR A 1 95 ? -1.957 -13.340 -12.599 1.00 64.12 95 THR A O 1
ATOM 766 N N . PHE A 1 96 ? -1.653 -11.978 -10.845 1.00 69.81 96 PHE A N 1
ATOM 767 C CA . PHE A 1 96 ? -3.053 -11.549 -10.825 1.00 69.81 96 PHE A CA 1
ATOM 768 C C . PHE A 1 96 ? -3.376 -10.685 -12.044 1.00 69.81 96 PHE A C 1
ATOM 770 O O . PHE A 1 96 ? -2.613 -9.791 -12.403 1.00 69.81 96 PHE A O 1
ATOM 777 N N . ASN A 1 97 ? -4.565 -10.881 -12.613 1.00 78.94 97 ASN A N 1
ATOM 778 C CA . ASN A 1 97 ? -5.161 -9.890 -13.504 1.00 78.94 97 ASN A CA 1
ATOM 779 C C . ASN A 1 97 ? -5.715 -8.708 -12.680 1.00 78.94 97 ASN A C 1
ATOM 781 O O . ASN A 1 97 ? -6.101 -8.874 -11.522 1.00 78.94 97 ASN A O 1
ATOM 785 N N . GLU A 1 98 ? -5.846 -7.522 -13.277 1.00 81.06 98 GLU A N 1
ATOM 786 C CA . GLU A 1 98 ? -6.327 -6.311 -12.598 1.00 81.06 98 GLU A CA 1
ATOM 787 C C . GLU A 1 98 ? -7.694 -6.504 -11.920 1.00 81.06 98 GLU A C 1
ATOM 789 O O . GLU A 1 98 ? -7.919 -6.023 -10.809 1.00 81.06 98 GLU A O 1
ATOM 794 N N . LYS A 1 99 ? -8.591 -7.281 -12.539 1.00 85.25 99 LYS A N 1
ATOM 795 C CA . LYS A 1 99 ? -9.885 -7.642 -11.936 1.00 85.25 99 LYS A CA 1
ATOM 796 C C . LYS A 1 99 ? -9.732 -8.474 -10.660 1.00 85.25 99 LYS A C 1
ATOM 798 O O . LYS A 1 99 ? -10.449 -8.240 -9.694 1.00 85.25 99 LYS A O 1
ATOM 803 N N . GLN A 1 100 ? -8.809 -9.434 -10.650 1.00 86.50 100 GLN A N 1
ATOM 804 C CA . GLN A 1 100 ? -8.555 -10.281 -9.482 1.00 86.50 100 GLN A CA 1
ATOM 805 C C . GLN A 1 100 ? -7.890 -9.480 -8.360 1.00 86.50 100 GLN A C 1
ATOM 807 O O . GLN A 1 100 ? -8.242 -9.664 -7.200 1.00 86.50 100 GLN A O 1
ATOM 812 N N . ARG A 1 101 ? -7.005 -8.540 -8.712 1.00 88.56 101 ARG A N 1
ATOM 813 C CA . ARG A 1 101 ? -6.379 -7.616 -7.761 1.00 88.56 101 ARG A CA 1
ATOM 814 C C . ARG A 1 101 ? -7.418 -6.743 -7.055 1.00 88.56 101 ARG A C 1
ATOM 816 O O . ARG A 1 101 ? -7.483 -6.749 -5.835 1.00 88.56 101 ARG A O 1
ATOM 823 N N . LYS A 1 102 ? -8.284 -6.073 -7.827 1.00 89.81 102 LYS A N 1
ATOM 824 C CA . LYS A 1 102 ? -9.372 -5.245 -7.278 1.00 89.81 102 LYS A CA 1
ATOM 825 C C . LYS A 1 102 ? -10.332 -6.055 -6.414 1.00 89.81 102 LYS A C 1
ATOM 827 O O . LYS A 1 102 ? -10.780 -5.568 -5.386 1.00 89.81 102 LYS A O 1
ATOM 832 N N . LYS A 1 103 ? -10.628 -7.297 -6.812 1.00 91.88 103 LYS A N 1
ATOM 833 C CA . LYS A 1 103 ? -11.430 -8.202 -5.988 1.00 91.88 103 LYS A CA 1
ATOM 834 C C . LYS A 1 103 ? -10.741 -8.484 -4.650 1.00 91.88 103 LYS A C 1
ATOM 836 O O . LYS A 1 103 ? -11.380 -8.338 -3.621 1.00 91.88 103 LYS A O 1
ATOM 841 N N . LEU A 1 104 ? -9.451 -8.827 -4.660 1.00 92.12 104 LEU A N 1
ATOM 842 C CA . LEU A 1 104 ? -8.695 -9.071 -3.431 1.00 92.12 104 LEU A CA 1
ATOM 843 C C . LEU A 1 104 ? -8.655 -7.835 -2.527 1.00 92.12 104 LEU A C 1
ATOM 845 O O . LEU A 1 104 ? -8.760 -7.974 -1.312 1.00 92.12 104 LEU A O 1
ATOM 849 N N . ASP A 1 105 ? -8.509 -6.644 -3.110 1.00 92.69 105 ASP A N 1
ATOM 850 C CA . ASP A 1 105 ? -8.524 -5.394 -2.356 1.00 92.69 105 ASP A CA 1
ATOM 851 C C . ASP A 1 105 ? -9.879 -5.176 -1.677 1.00 92.69 105 ASP A C 1
ATOM 853 O O . ASP A 1 105 ? -9.910 -4.987 -0.464 1.00 92.69 105 ASP A O 1
ATOM 857 N N . ASN A 1 106 ? -10.978 -5.328 -2.420 1.00 93.06 106 ASN A N 1
ATOM 858 C CA . ASN A 1 106 ? -12.333 -5.223 -1.879 1.00 93.06 106 ASN 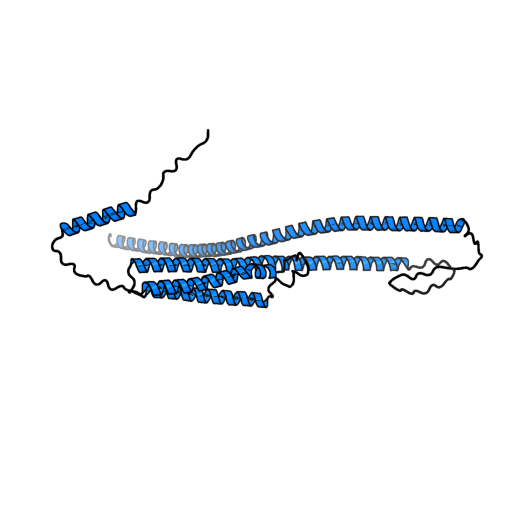A CA 1
ATOM 859 C C . ASN A 1 106 ? -12.614 -6.276 -0.793 1.00 93.06 106 ASN A C 1
ATOM 861 O O . ASN A 1 106 ? -13.163 -5.944 0.253 1.00 93.06 106 ASN A O 1
ATOM 865 N N . ASP A 1 107 ? -12.223 -7.533 -1.026 1.00 92.38 107 ASP A N 1
ATOM 866 C CA . ASP A 1 107 ? -12.410 -8.632 -0.071 1.00 92.38 107 ASP A CA 1
ATOM 867 C C . ASP A 1 107 ? -11.591 -8.381 1.214 1.00 92.38 107 ASP A C 1
ATOM 869 O O . ASP A 1 107 ? -12.051 -8.657 2.322 1.00 92.38 107 ASP A O 1
ATOM 873 N N . SER A 1 108 ? -10.383 -7.820 1.076 1.00 92.88 108 SER A N 1
ATOM 874 C CA . SER A 1 108 ? -9.517 -7.467 2.208 1.00 92.88 108 SER A CA 1
ATOM 875 C C . SER A 1 108 ? -10.050 -6.267 2.990 1.00 92.88 108 SER A C 1
ATOM 877 O O . SER A 1 108 ? -10.001 -6.282 4.217 1.00 92.88 108 SER A O 1
ATOM 879 N N . ASP A 1 109 ? -10.565 -5.243 2.303 1.00 91.69 109 ASP A N 1
ATOM 880 C CA . ASP A 1 109 ? -11.138 -4.048 2.931 1.00 91.69 109 ASP A CA 1
ATOM 881 C C . ASP A 1 109 ? -12.436 -4.392 3.676 1.00 91.69 109 ASP A C 1
ATOM 883 O O . ASP A 1 109 ? -12.587 -4.015 4.837 1.00 91.69 109 ASP A O 1
ATOM 887 N N . GLY A 1 110 ? -13.313 -5.199 3.066 1.00 91.19 110 GLY A N 1
ATOM 888 C CA . GLY A 1 110 ? -14.507 -5.725 3.731 1.00 91.19 110 GLY A CA 1
ATOM 889 C C . GLY A 1 110 ? -14.157 -6.575 4.954 1.00 91.19 110 GLY A C 1
ATOM 890 O O . GLY A 1 110 ? -14.688 -6.353 6.039 1.00 91.19 110 GLY A O 1
ATOM 891 N N . GLY A 1 111 ? -13.179 -7.480 4.826 1.00 92.25 111 GLY A N 1
ATOM 892 C CA . GLY A 1 111 ? -12.705 -8.288 5.952 1.00 92.25 111 GLY A CA 1
ATOM 893 C C . GLY A 1 111 ? -12.091 -7.463 7.091 1.00 92.25 111 GLY A C 1
ATOM 894 O O . GLY A 1 111 ? -12.295 -7.792 8.261 1.00 92.25 111 GLY A O 1
ATOM 895 N N . LEU A 1 112 ? -11.360 -6.386 6.776 1.00 92.75 112 LEU A N 1
ATOM 896 C CA . LEU A 1 112 ? -10.833 -5.445 7.772 1.00 92.75 112 LEU A CA 1
ATOM 897 C C . LEU A 1 112 ? -11.960 -4.709 8.500 1.00 92.75 112 LEU A C 1
ATOM 899 O O . LEU A 1 112 ? -11.891 -4.574 9.721 1.00 92.75 112 LEU A O 1
ATOM 903 N N . GLU A 1 113 ? -12.972 -4.237 7.770 1.00 93.94 113 GLU A N 1
ATOM 904 C CA . GLU A 1 113 ? -14.115 -3.520 8.338 1.00 93.94 113 GLU A CA 1
ATOM 905 C C . GLU A 1 113 ? -14.955 -4.428 9.247 1.00 93.94 113 GLU A C 1
ATOM 907 O O . GLU A 1 113 ? -15.301 -4.039 10.364 1.00 93.94 113 GLU A O 1
ATOM 912 N N . ASP A 1 114 ? -15.217 -5.663 8.819 1.00 93.75 114 ASP A N 1
ATOM 913 C CA . ASP A 1 114 ? -15.946 -6.650 9.615 1.00 93.75 114 ASP A CA 1
ATOM 914 C C . ASP A 1 114 ? -15.178 -7.019 10.891 1.00 93.75 114 ASP A C 1
ATOM 916 O O . ASP A 1 114 ? -15.748 -7.016 11.984 1.00 93.75 114 ASP A O 1
ATOM 920 N N . CYS A 1 115 ? -13.865 -7.266 10.790 1.00 93.25 115 CYS A N 1
ATOM 921 C CA . CYS A 1 115 ? -13.028 -7.534 11.963 1.00 93.25 115 CYS A CA 1
ATOM 922 C C . CYS A 1 115 ? -12.981 -6.332 12.917 1.00 93.25 115 CYS A C 1
ATOM 924 O O . CYS A 1 115 ? -13.045 -6.525 14.130 1.00 93.25 115 CYS A O 1
ATOM 926 N N . GLN A 1 116 ? -12.913 -5.106 12.392 1.00 94.31 116 GLN A N 1
ATOM 927 C CA . GLN A 1 116 ? -12.932 -3.883 13.198 1.00 94.31 116 GLN A CA 1
ATOM 928 C C . GLN A 1 116 ? -14.251 -3.758 13.973 1.00 94.31 116 GLN A C 1
ATOM 930 O O . GLN A 1 116 ? -14.235 -3.560 15.187 1.00 94.31 116 GLN A O 1
ATOM 935 N N . LYS A 1 117 ? -15.394 -3.963 13.305 1.00 93.31 117 LYS A N 1
ATOM 936 C CA . LYS A 1 117 ? -16.719 -3.951 13.948 1.00 93.31 117 LYS A CA 1
ATOM 937 C C . LYS A 1 117 ? -16.833 -5.017 15.036 1.00 93.31 117 LYS A C 1
ATOM 939 O O . LYS A 1 117 ? -17.374 -4.736 16.104 1.00 93.31 117 LYS A O 1
ATOM 944 N N . LEU A 1 118 ? -16.327 -6.227 14.790 1.00 93.69 118 LEU A N 1
ATOM 945 C CA . LEU A 1 118 ? -16.327 -7.307 15.781 1.00 93.69 118 LEU A CA 1
ATOM 946 C C . LEU A 1 118 ? -15.485 -6.951 17.013 1.00 93.69 118 LEU A C 1
ATOM 948 O O . LEU A 1 118 ? -15.959 -7.117 18.135 1.00 93.69 118 LEU A O 1
ATOM 952 N N . VAL A 1 119 ? -14.275 -6.418 16.818 1.00 92.25 119 VAL A N 1
ATOM 953 C CA . VAL A 1 119 ? -13.386 -5.991 17.913 1.00 92.25 119 VAL A CA 1
ATOM 954 C C . VAL A 1 119 ? -14.014 -4.848 18.718 1.00 92.25 119 VAL A C 1
ATOM 956 O O . VAL A 1 119 ? -14.050 -4.910 19.947 1.00 92.25 119 VAL A O 1
ATOM 959 N N . GLU A 1 120 ? -14.583 -3.838 18.059 1.00 92.44 120 GLU A N 1
ATOM 960 C CA . GLU A 1 120 ? -15.254 -2.718 18.732 1.00 92.44 120 GLU A CA 1
ATOM 961 C C . GLU A 1 120 ? -16.496 -3.154 19.512 1.00 92.44 120 GLU A C 1
ATOM 963 O O . GLU A 1 120 ? -16.724 -2.690 20.632 1.00 92.44 120 GLU A O 1
ATOM 968 N N . ASN A 1 121 ? -17.306 -4.050 18.944 1.00 91.81 121 ASN A N 1
ATOM 969 C CA . ASN A 1 121 ? -18.474 -4.597 19.627 1.00 91.81 121 ASN A CA 1
ATOM 970 C C . ASN A 1 121 ? -18.064 -5.425 20.846 1.00 91.81 121 ASN A C 1
ATOM 972 O O . ASN A 1 121 ? -18.670 -5.268 21.905 1.00 91.81 121 ASN A O 1
ATOM 976 N N . PHE A 1 122 ? -17.007 -6.230 20.733 1.00 90.44 122 PHE A N 1
ATOM 977 C CA . PHE A 1 122 ? -16.440 -6.981 21.851 1.00 90.44 122 PHE A CA 1
ATOM 978 C C . PHE A 1 122 ? -15.977 -6.046 22.982 1.00 90.44 122 PHE A C 1
ATOM 980 O O . PHE A 1 122 ? -16.344 -6.242 24.140 1.00 90.44 122 PHE A O 1
ATOM 987 N N . GLY A 1 123 ? -15.273 -4.957 22.653 1.00 87.62 123 GLY A N 1
ATOM 988 C CA . GLY A 1 123 ? -14.885 -3.932 23.629 1.00 87.62 123 GLY A CA 1
ATOM 989 C C . GLY A 1 123 ? -16.085 -3.244 24.297 1.00 87.62 123 GLY A C 1
ATOM 990 O O . GLY A 1 123 ? -16.106 -3.062 25.515 1.00 87.62 123 GLY A O 1
ATOM 991 N N . LYS A 1 124 ? -17.131 -2.905 23.528 1.00 88.38 124 LYS A N 1
ATOM 992 C CA . LYS A 1 124 ? -18.382 -2.338 24.069 1.00 88.38 124 LYS A CA 1
ATOM 993 C C . LYS A 1 124 ? -19.085 -3.307 25.021 1.00 88.38 124 LYS A C 1
ATOM 995 O O . LYS A 1 124 ? -19.560 -2.867 26.065 1.00 88.38 124 LYS A O 1
ATOM 1000 N N . GLN A 1 125 ? -19.126 -4.600 24.695 1.00 86.31 125 GLN A N 1
ATOM 1001 C CA . GLN A 1 125 ? -19.713 -5.623 25.564 1.00 86.31 125 GLN A CA 1
ATOM 1002 C C . GLN A 1 125 ? -18.948 -5.748 26.888 1.00 86.31 125 GLN A C 1
ATOM 1004 O O . GLN A 1 125 ? -19.574 -5.709 27.944 1.00 86.31 125 GLN A O 1
ATOM 1009 N N . ILE A 1 126 ? -17.610 -5.799 26.854 1.00 84.88 126 ILE A N 1
ATOM 1010 C CA . ILE A 1 126 ? -16.770 -5.844 28.068 1.00 84.88 126 ILE A CA 1
ATOM 1011 C C . ILE A 1 126 ? -17.018 -4.624 28.967 1.00 84.88 126 ILE A C 1
ATOM 1013 O O . ILE A 1 126 ? -17.060 -4.741 30.193 1.00 84.88 126 ILE A O 1
ATOM 1017 N N . ASN A 1 127 ? -17.196 -3.447 28.365 1.00 82.19 127 ASN A N 1
ATOM 1018 C CA . ASN A 1 127 ? -17.420 -2.206 29.101 1.00 82.19 127 ASN A CA 1
ATOM 1019 C C . ASN A 1 127 ? -18.833 -2.088 29.685 1.00 82.19 127 ASN A C 1
ATOM 1021 O O . ASN A 1 127 ? -18.982 -1.526 30.771 1.00 82.19 127 ASN A O 1
ATOM 1025 N N . ALA A 1 128 ? -19.847 -2.605 28.986 1.00 81.38 128 ALA A N 1
ATOM 1026 C CA . ALA A 1 128 ? -21.247 -2.541 29.400 1.00 81.38 128 ALA A CA 1
ATOM 1027 C C . ALA A 1 128 ? -21.620 -3.592 30.463 1.00 81.38 128 ALA A C 1
ATOM 1029 O O . ALA A 1 128 ? -22.498 -3.341 31.292 1.00 81.38 128 ALA A O 1
ATOM 1030 N N . ASP A 1 129 ? -20.971 -4.760 30.462 1.00 76.88 129 ASP A N 1
ATOM 1031 C CA . ASP A 1 129 ? -21.314 -5.856 31.370 1.00 76.88 129 ASP A CA 1
ATOM 1032 C C . ASP A 1 129 ? -20.661 -5.697 32.758 1.00 76.88 129 ASP A C 1
ATOM 1034 O O . ASP A 1 129 ? -19.458 -5.872 32.945 1.00 76.88 129 ASP A O 1
ATOM 1038 N N . ASN A 1 130 ? -21.489 -5.490 33.788 1.00 71.06 130 ASN A N 1
ATOM 1039 C CA . ASN A 1 130 ? -21.070 -5.492 35.202 1.00 71.06 130 ASN A CA 1
ATOM 1040 C C . ASN A 1 130 ? -20.947 -6.909 35.811 1.00 71.06 130 ASN A C 1
ATOM 1042 O O . ASN A 1 130 ? -20.768 -7.059 37.019 1.00 71.06 130 ASN A O 1
ATOM 1046 N N . PHE A 1 131 ? -21.085 -7.969 35.004 1.00 69.06 131 PHE A N 1
ATOM 1047 C CA . PHE A 1 131 ? -21.082 -9.365 35.473 1.00 69.06 131 PHE A CA 1
ATOM 1048 C C . PHE A 1 131 ? -19.678 -9.957 35.683 1.00 69.06 131 PHE A C 1
ATOM 1050 O O . PHE A 1 131 ? -19.552 -11.027 36.289 1.00 69.06 131 PHE A O 1
ATOM 1057 N N . LEU A 1 132 ? -18.642 -9.297 35.158 1.00 73.75 132 LEU A N 1
ATOM 1058 C CA . LEU A 1 132 ? -17.243 -9.703 35.286 1.00 73.75 132 LEU A CA 1
ATOM 1059 C C . LEU A 1 132 ? -16.651 -9.158 36.588 1.00 73.75 132 LEU A C 1
ATOM 1061 O O . LEU A 1 132 ? -16.900 -8.017 36.976 1.00 73.75 132 LEU A O 1
ATOM 1065 N N . LYS A 1 133 ? -15.830 -9.963 37.268 1.00 78.69 133 LYS A N 1
ATOM 1066 C CA . LYS A 1 133 ? -15.038 -9.466 38.405 1.00 78.69 133 LYS A CA 1
ATOM 1067 C C . LYS A 1 133 ? -13.976 -8.480 37.914 1.00 78.69 133 LYS A C 1
ATOM 1069 O O . LYS A 1 133 ? -13.530 -8.591 36.779 1.00 78.69 133 LYS A O 1
ATOM 1074 N N . SER A 1 134 ? -13.486 -7.603 38.793 1.00 78.88 134 SER A N 1
ATOM 1075 C CA . SER A 1 134 ? -12.441 -6.613 38.459 1.00 78.88 134 SER A CA 1
ATOM 1076 C C . SER A 1 134 ? -11.253 -7.222 37.694 1.00 78.88 134 SER A C 1
ATOM 1078 O O . SER A 1 134 ? -10.924 -6.758 36.610 1.00 78.88 134 SER A O 1
ATOM 1080 N N . ASN A 1 135 ? -10.682 -8.325 38.192 1.00 79.62 135 ASN A N 1
ATOM 1081 C CA . ASN A 1 135 ? -9.537 -8.992 37.554 1.00 79.62 135 ASN A CA 1
ATOM 1082 C C . ASN A 1 135 ? -9.900 -9.663 36.214 1.00 79.62 135 ASN A C 1
ATOM 1084 O O . ASN A 1 135 ? -9.066 -9.794 35.325 1.00 79.62 135 ASN A O 1
ATOM 1088 N N . GLU A 1 136 ? -11.141 -10.137 36.076 1.00 82.19 136 GLU A N 1
ATO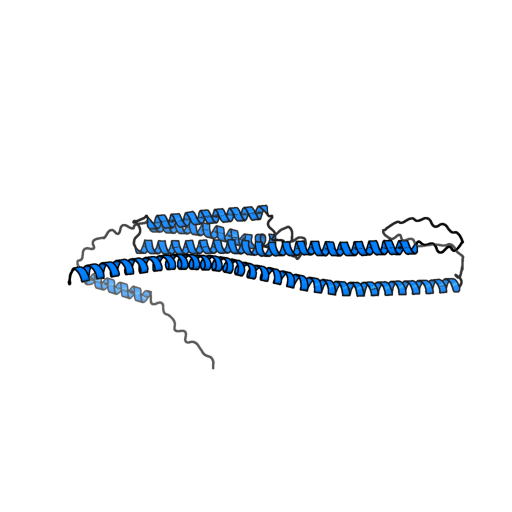M 1089 C CA . GLU A 1 136 ? -11.636 -10.768 34.846 1.00 82.19 136 GLU A CA 1
ATOM 1090 C C . GLU A 1 136 ? -11.892 -9.716 33.761 1.00 82.19 136 GLU A C 1
ATOM 1092 O O . GLU A 1 136 ? -11.608 -9.963 32.592 1.00 82.19 136 GLU A O 1
ATOM 1097 N N . LYS A 1 137 ? -12.374 -8.532 34.153 1.00 83.06 137 LYS A N 1
ATOM 1098 C CA . LYS A 1 137 ? -12.549 -7.383 33.265 1.00 83.06 137 LYS A CA 1
ATOM 1099 C C . LYS A 1 137 ? -11.203 -6.858 32.762 1.00 83.06 137 LYS A C 1
ATOM 1101 O O . LYS A 1 137 ? -11.041 -6.708 31.558 1.00 83.06 137 LYS A O 1
ATOM 1106 N N . GLU A 1 138 ? -10.220 -6.708 33.649 1.00 84.94 138 GLU A N 1
ATOM 1107 C CA . GLU A 1 138 ? -8.850 -6.316 33.283 1.00 84.94 138 GLU A CA 1
ATOM 1108 C C . GLU A 1 138 ? -8.205 -7.322 32.311 1.00 84.94 138 GLU A C 1
ATOM 1110 O O . GLU A 1 138 ? -7.585 -6.941 31.318 1.00 84.94 138 GLU A O 1
ATOM 1115 N N . MET A 1 139 ? -8.395 -8.629 32.538 1.00 86.38 139 MET A N 1
ATOM 1116 C CA . MET A 1 139 ? -7.937 -9.659 31.598 1.00 86.38 139 MET A CA 1
ATOM 1117 C C . MET A 1 139 ? -8.573 -9.485 30.211 1.00 86.38 139 MET A C 1
ATOM 1119 O O . MET A 1 139 ? -7.882 -9.605 29.201 1.00 86.38 139 MET A O 1
ATOM 1123 N N . MET A 1 140 ? -9.876 -9.207 30.152 1.00 87.31 140 MET A N 1
ATOM 1124 C CA . MET A 1 140 ? -10.596 -9.023 28.891 1.00 87.31 140 MET A CA 1
ATOM 1125 C C . MET A 1 140 ? -10.219 -7.730 28.171 1.00 87.31 140 MET A C 1
ATOM 1127 O O . MET A 1 140 ? -10.067 -7.749 26.953 1.00 87.31 140 MET A O 1
ATOM 1131 N N . GLU A 1 141 ? -9.996 -6.639 28.901 1.00 88.19 141 GLU A N 1
ATOM 1132 C CA . GLU A 1 141 ? -9.472 -5.386 28.347 1.00 88.19 141 GLU A CA 1
ATOM 1133 C C . GLU A 1 141 ? -8.080 -5.593 27.734 1.00 88.19 141 GLU A C 1
ATOM 1135 O O . GLU A 1 141 ? -7.837 -5.178 26.602 1.00 88.19 141 GLU A O 1
ATOM 1140 N N . ASN A 1 142 ? -7.193 -6.330 28.410 1.00 89.31 142 ASN A N 1
ATOM 1141 C CA . ASN A 1 142 ? -5.882 -6.686 27.859 1.00 89.31 142 ASN A CA 1
ATOM 1142 C C . ASN A 1 142 ? -5.992 -7.549 26.587 1.00 89.31 142 ASN A C 1
ATOM 1144 O O . ASN A 1 142 ? -5.245 -7.341 25.628 1.00 89.31 142 ASN A O 1
ATOM 1148 N N . ILE A 1 143 ? -6.931 -8.503 26.551 1.00 91.62 143 ILE A N 1
ATOM 1149 C CA . ILE A 1 143 ? -7.204 -9.318 25.355 1.00 91.62 143 ILE A CA 1
ATOM 1150 C C . ILE A 1 143 ? -7.723 -8.440 24.211 1.00 91.62 143 ILE A C 1
ATOM 1152 O O . ILE A 1 143 ? -7.240 -8.574 23.087 1.00 91.62 143 ILE A O 1
ATOM 1156 N N . PHE A 1 144 ? -8.648 -7.520 24.491 1.00 91.62 144 PHE A N 1
ATOM 1157 C CA . PHE A 1 144 ? -9.158 -6.556 23.518 1.00 91.62 144 PHE A CA 1
ATOM 1158 C C . PHE A 1 144 ? -8.024 -5.708 22.920 1.00 91.62 144 PHE A C 1
ATOM 1160 O O . PHE A 1 144 ? -7.878 -5.672 21.700 1.00 91.62 144 PHE A O 1
ATOM 1167 N N . VAL A 1 145 ? -7.164 -5.116 23.758 1.00 92.19 145 VAL A N 1
ATOM 1168 C CA . VAL A 1 145 ? -6.005 -4.324 23.302 1.00 92.19 145 VAL A CA 1
ATOM 1169 C C . VAL A 1 145 ? -5.053 -5.171 22.452 1.00 92.19 145 VAL A C 1
ATOM 1171 O O . VAL A 1 145 ? -4.557 -4.716 21.419 1.00 92.19 145 VAL A O 1
ATOM 1174 N N . SER A 1 146 ? -4.806 -6.423 22.847 1.00 93.00 146 SER A N 1
ATOM 1175 C CA . SER A 1 146 ? -3.951 -7.336 22.084 1.00 93.00 146 SER A CA 1
ATOM 1176 C C . SER A 1 146 ? -4.547 -7.685 20.715 1.00 93.00 146 SER A C 1
ATOM 1178 O O . SER A 1 146 ? -3.822 -7.702 19.718 1.00 93.00 146 SER A O 1
ATOM 1180 N N . MET A 1 147 ? -5.859 -7.918 20.641 1.00 93.88 147 MET A N 1
ATOM 1181 C CA . MET A 1 147 ? -6.558 -8.203 19.388 1.00 93.88 147 MET A CA 1
ATOM 1182 C C . MET A 1 147 ? -6.608 -6.993 18.457 1.00 93.88 147 MET A C 1
ATOM 1184 O O . MET A 1 147 ? -6.370 -7.154 17.260 1.00 93.88 147 MET A O 1
ATOM 1188 N N . ASP A 1 148 ? -6.856 -5.797 18.992 1.00 91.06 148 ASP A N 1
ATOM 1189 C CA . ASP A 1 148 ? -6.834 -4.553 18.219 1.00 91.06 148 ASP A CA 1
ATOM 1190 C C . ASP A 1 148 ? -5.436 -4.294 17.633 1.00 91.06 148 ASP A C 1
ATOM 1192 O O . ASP A 1 148 ? -5.274 -4.097 16.427 1.00 91.06 148 ASP A O 1
ATOM 1196 N N . SER A 1 149 ? -4.389 -4.442 18.452 1.00 93.88 149 SER A N 1
ATOM 1197 C CA . SER A 1 149 ? -2.994 -4.362 17.999 1.00 93.88 149 SER A CA 1
ATOM 1198 C C . SER A 1 149 ? -2.663 -5.396 16.910 1.00 93.88 149 SER A C 1
ATOM 1200 O O . SER A 1 149 ? -2.000 -5.088 15.910 1.00 93.88 149 SER A O 1
ATOM 1202 N N . TYR A 1 150 ? -3.174 -6.624 17.042 1.00 94.88 150 TYR A N 1
ATOM 1203 C CA . TYR A 1 150 ? -2.999 -7.661 16.028 1.00 94.88 150 TYR A CA 1
ATOM 1204 C C . TYR A 1 150 ? -3.713 -7.315 14.712 1.00 94.88 150 TYR A C 1
ATOM 1206 O O . TYR A 1 150 ? -3.106 -7.437 13.645 1.00 94.88 150 TYR A O 1
ATOM 1214 N N . LEU A 1 151 ? -4.955 -6.821 14.764 1.00 94.44 151 LEU A N 1
ATOM 1215 C CA . LEU A 1 151 ? -5.695 -6.352 13.587 1.00 94.44 151 LEU A CA 1
ATOM 1216 C C . LEU A 1 151 ? -4.963 -5.196 12.889 1.00 94.44 151 LEU A C 1
ATOM 1218 O O . LEU A 1 151 ? -4.792 -5.225 11.669 1.00 94.44 151 LEU A O 1
ATOM 1222 N N . ASN A 1 152 ? -4.455 -4.228 13.656 1.00 92.19 152 ASN A N 1
ATOM 1223 C CA . ASN A 1 152 ? -3.654 -3.115 13.141 1.00 92.19 152 ASN A CA 1
ATOM 1224 C C . ASN A 1 152 ? -2.375 -3.608 12.440 1.00 92.19 152 ASN A C 1
ATOM 1226 O O . ASN A 1 152 ? -2.019 -3.117 11.369 1.00 92.19 152 ASN A O 1
ATOM 1230 N N . THR A 1 153 ? -1.727 -4.644 12.979 1.00 93.62 153 THR A N 1
ATOM 1231 C CA . THR A 1 153 ? -0.569 -5.287 12.339 1.00 93.62 153 THR A CA 1
ATOM 1232 C C . THR A 1 153 ? -0.948 -5.947 11.008 1.00 93.62 153 THR A C 1
ATOM 1234 O O . THR A 1 153 ? -0.223 -5.836 10.018 1.00 93.62 153 THR A O 1
ATOM 1237 N N . VAL A 1 154 ? -2.091 -6.639 10.947 1.00 93.31 154 VAL A N 1
ATOM 1238 C CA . VAL A 1 154 ? -2.594 -7.247 9.702 1.00 93.31 154 VAL A CA 1
ATOM 1239 C C . VAL A 1 154 ? -2.931 -6.179 8.662 1.00 93.31 154 VAL A C 1
ATOM 1241 O O . VAL A 1 154 ? -2.526 -6.321 7.508 1.00 93.31 154 VAL A O 1
ATOM 1244 N N . ARG A 1 155 ? -3.575 -5.081 9.074 1.00 92.81 155 ARG A N 1
ATOM 1245 C CA . ARG A 1 155 ? -3.825 -3.912 8.220 1.00 92.81 155 ARG A CA 1
ATOM 1246 C C . ARG A 1 155 ? -2.523 -3.356 7.643 1.00 92.81 155 ARG A C 1
ATOM 1248 O O . ARG A 1 155 ? -2.434 -3.169 6.432 1.00 92.81 155 ARG A O 1
ATOM 1255 N N . GLY A 1 156 ? -1.496 -3.186 8.479 1.00 90.38 156 GLY A N 1
ATOM 1256 C CA . GLY A 1 156 ? -0.164 -2.760 8.045 1.00 90.38 156 GLY A CA 1
ATOM 1257 C C . GLY A 1 156 ? 0.444 -3.680 6.980 1.00 90.38 156 GLY A C 1
ATOM 1258 O O . GLY A 1 156 ? 0.920 -3.200 5.956 1.00 90.38 156 GLY A O 1
ATOM 1259 N N . ASN A 1 157 ? 0.349 -5.005 7.150 1.00 89.00 157 ASN A N 1
ATOM 1260 C CA . ASN A 1 157 ? 0.846 -5.971 6.157 1.00 89.00 157 ASN A CA 1
ATOM 1261 C C . ASN A 1 157 ? 0.127 -5.867 4.797 1.00 89.00 157 ASN A C 1
ATOM 1263 O O . ASN A 1 157 ? 0.755 -6.050 3.750 1.00 89.00 157 ASN A O 1
ATOM 1267 N N . ILE A 1 158 ? -1.184 -5.595 4.804 1.00 91.06 158 ILE A N 1
ATOM 1268 C CA . ILE A 1 158 ? -1.979 -5.385 3.583 1.00 91.06 158 ILE A CA 1
ATOM 1269 C C . ILE A 1 158 ? -1.568 -4.072 2.906 1.00 91.06 158 ILE A C 1
ATOM 1271 O O . ILE A 1 158 ? -1.357 -4.049 1.694 1.00 91.06 158 ILE A O 1
ATOM 1275 N N . MET A 1 159 ? -1.391 -2.995 3.674 1.00 90.88 159 MET A N 1
ATOM 1276 C CA . MET A 1 159 ? -0.934 -1.709 3.137 1.00 90.88 159 MET A CA 1
ATOM 1277 C C . MET A 1 159 ? 0.467 -1.812 2.524 1.00 90.88 159 MET A C 1
ATOM 1279 O O . MET A 1 159 ? 0.656 -1.395 1.385 1.00 90.88 159 MET A O 1
ATOM 1283 N N . GLU A 1 160 ? 1.414 -2.453 3.209 1.00 90.25 160 GLU A N 1
ATOM 1284 C CA . GLU A 1 160 ? 2.781 -2.665 2.710 1.00 90.25 160 GLU A CA 1
ATOM 1285 C C . GLU A 1 160 ? 2.790 -3.481 1.400 1.00 90.25 160 GLU A C 1
ATOM 1287 O O . GLU A 1 160 ? 3.569 -3.220 0.481 1.00 90.25 160 GLU A O 1
ATOM 1292 N N . MET A 1 161 ? 1.901 -4.475 1.278 1.00 89.12 161 MET A N 1
ATOM 1293 C CA . MET A 1 161 ? 1.729 -5.248 0.044 1.00 89.12 161 MET A CA 1
ATOM 1294 C C . MET A 1 161 ? 1.270 -4.359 -1.125 1.00 89.12 161 MET A C 1
ATOM 1296 O O . MET A 1 161 ? 1.836 -4.448 -2.221 1.00 89.12 161 MET A O 1
ATOM 1300 N N . ARG A 1 162 ? 0.286 -3.482 -0.890 1.00 89.69 162 ARG A N 1
ATOM 1301 C CA . ARG A 1 162 ? -0.237 -2.527 -1.885 1.00 89.69 162 ARG A CA 1
ATOM 1302 C C . ARG A 1 162 ? 0.802 -1.478 -2.275 1.00 89.69 162 ARG A C 1
ATOM 1304 O O . ARG A 1 162 ? 0.961 -1.173 -3.456 1.00 89.69 162 ARG A O 1
ATOM 1311 N N . GLU A 1 163 ? 1.543 -0.964 -1.301 1.00 88.62 163 GLU A N 1
ATOM 1312 C CA . GLU A 1 163 ? 2.609 0.015 -1.506 1.00 88.62 163 GLU A CA 1
ATOM 1313 C C . GLU A 1 163 ? 3.713 -0.542 -2.410 1.00 88.62 163 GLU A C 1
ATOM 1315 O O . GLU A 1 163 ? 4.028 0.054 -3.442 1.00 88.62 163 GLU A O 1
ATOM 1320 N N . LYS A 1 164 ? 4.210 -1.750 -2.110 1.00 85.25 164 LYS A N 1
ATOM 1321 C CA . LYS A 1 164 ? 5.218 -2.434 -2.936 1.00 85.25 164 LYS A CA 1
ATOM 1322 C C . LYS A 1 164 ? 4.749 -2.688 -4.363 1.00 85.25 164 LYS A C 1
ATOM 1324 O O . LYS A 1 164 ? 5.548 -2.624 -5.298 1.00 85.25 164 LYS A O 1
ATOM 1329 N N . TYR A 1 165 ? 3.470 -3.005 -4.549 1.00 87.56 165 TYR A N 1
ATOM 1330 C CA . TYR A 1 165 ? 2.892 -3.111 -5.884 1.00 87.56 165 TYR A CA 1
ATOM 1331 C C . TYR A 1 165 ? 2.919 -1.756 -6.609 1.00 87.56 165 TYR A C 1
ATOM 1333 O O . TYR A 1 165 ? 3.392 -1.688 -7.743 1.00 87.56 165 TYR A O 1
ATOM 1341 N N . ASN A 1 166 ? 2.449 -0.684 -5.962 1.00 85.00 166 ASN A N 1
ATOM 1342 C CA . ASN A 1 166 ? 2.370 0.649 -6.561 1.00 85.00 166 ASN A CA 1
ATOM 1343 C C . ASN A 1 166 ? 3.749 1.196 -6.932 1.00 85.00 166 ASN A C 1
ATOM 1345 O O . ASN A 1 166 ? 3.912 1.730 -8.028 1.00 85.00 166 ASN A O 1
ATOM 1349 N N . GLU A 1 167 ? 4.743 1.021 -6.062 1.00 81.50 167 GLU A N 1
ATOM 1350 C CA . GLU A 1 167 ? 6.133 1.396 -6.326 1.00 81.50 167 GLU A CA 1
ATOM 1351 C C . GLU A 1 167 ? 6.654 0.713 -7.600 1.00 81.50 167 GLU A C 1
ATOM 1353 O O . GLU A 1 167 ? 7.148 1.370 -8.520 1.00 81.50 167 GLU A O 1
ATOM 1358 N N . LYS A 1 168 ? 6.474 -0.610 -7.709 1.00 80.06 168 LYS A N 1
ATOM 1359 C CA . LYS A 1 168 ? 6.896 -1.369 -8.893 1.00 80.06 168 LYS A CA 1
ATOM 1360 C C . LYS A 1 168 ? 6.103 -1.004 -10.144 1.00 80.06 168 LYS A C 1
ATOM 1362 O O . LYS A 1 168 ? 6.688 -0.923 -11.220 1.00 80.06 168 LYS A O 1
ATOM 1367 N N . ALA A 1 169 ? 4.803 -0.751 -10.018 1.00 81.44 169 ALA A N 1
ATOM 1368 C CA . ALA A 1 169 ? 3.955 -0.364 -11.138 1.00 81.44 169 ALA A CA 1
ATOM 1369 C C . ALA A 1 169 ? 4.315 1.031 -11.674 1.00 81.44 169 ALA A C 1
ATOM 1371 O O . ALA A 1 169 ? 4.324 1.232 -12.888 1.00 81.44 169 ALA A O 1
ATOM 1372 N N . LYS A 1 170 ? 4.658 1.988 -10.796 1.00 77.06 170 LYS A N 1
ATOM 1373 C CA . LYS A 1 170 ? 5.194 3.303 -11.192 1.00 77.06 170 LYS A CA 1
ATOM 1374 C C . LYS A 1 170 ? 6.494 3.140 -11.980 1.00 77.06 170 LYS A C 1
ATOM 1376 O O . LYS A 1 170 ? 6.583 3.635 -13.102 1.00 77.06 170 LYS A O 1
ATOM 1381 N N . ARG A 1 171 ? 7.445 2.359 -11.451 1.00 71.56 171 ARG A N 1
ATOM 1382 C CA . ARG A 1 171 ? 8.707 2.050 -12.146 1.00 71.56 171 ARG A CA 1
ATOM 1383 C C . ARG A 1 171 ? 8.462 1.398 -13.509 1.00 71.56 171 ARG A C 1
ATOM 1385 O O . ARG A 1 171 ? 9.040 1.830 -14.500 1.00 71.56 171 ARG A O 1
ATOM 1392 N N . ALA A 1 172 ? 7.568 0.411 -13.587 1.00 71.62 172 ALA A N 1
ATOM 1393 C CA . ALA A 1 172 ? 7.225 -0.261 -14.840 1.00 71.62 172 ALA A CA 1
ATOM 1394 C C . ALA A 1 172 ? 6.618 0.696 -15.878 1.00 71.62 172 ALA A C 1
ATOM 1396 O O . ALA A 1 172 ? 6.965 0.615 -17.054 1.00 71.62 172 ALA A O 1
ATOM 1397 N N . LYS A 1 173 ? 5.753 1.632 -15.462 1.00 72.56 173 LYS A N 1
ATOM 1398 C CA . LYS A 1 173 ? 5.210 2.671 -16.352 1.00 72.56 173 LYS A CA 1
ATOM 1399 C C . LYS A 1 173 ? 6.304 3.598 -16.875 1.00 72.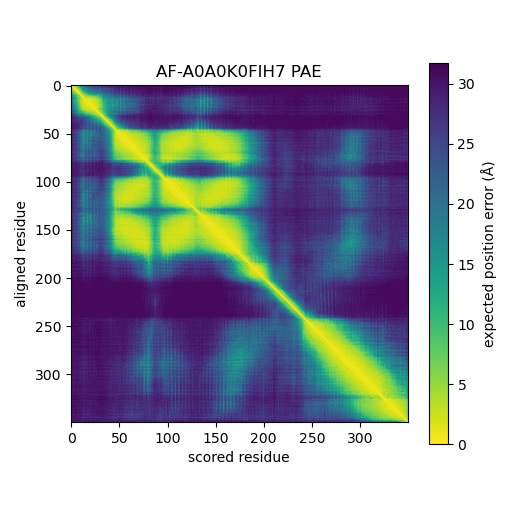56 173 LYS A C 1
ATOM 1401 O O . LYS A 1 173 ? 6.343 3.844 -18.075 1.00 72.56 173 LYS A O 1
ATOM 1406 N N . PHE A 1 174 ? 7.199 4.064 -16.005 1.00 68.50 174 PHE A N 1
ATOM 1407 C CA . PHE A 1 174 ? 8.322 4.919 -16.393 1.00 68.50 174 PHE A CA 1
ATOM 1408 C C . PHE A 1 174 ? 9.239 4.222 -17.409 1.00 68.50 174 PHE A C 1
ATOM 1410 O O . PHE A 1 174 ? 9.480 4.743 -18.497 1.00 68.50 174 PHE A O 1
ATOM 1417 N N . LEU A 1 175 ? 9.651 2.986 -17.114 1.00 65.38 175 LEU A N 1
ATOM 1418 C CA . LEU A 1 175 ? 10.446 2.144 -18.013 1.00 65.38 175 LEU A CA 1
ATOM 1419 C C . LEU A 1 175 ? 9.717 1.801 -19.320 1.00 65.38 175 LEU A C 1
ATOM 1421 O O . LEU A 1 175 ? 10.347 1.748 -20.371 1.00 65.38 175 LEU A O 1
ATOM 1425 N N . GLY A 1 176 ? 8.401 1.583 -19.286 1.00 65.00 176 GLY A N 1
ATOM 1426 C CA . GLY A 1 176 ? 7.587 1.342 -20.479 1.00 65.00 176 GLY A CA 1
ATOM 1427 C C . GLY A 1 176 ? 7.516 2.567 -21.393 1.00 65.00 176 GLY A C 1
ATOM 1428 O O . GLY A 1 176 ? 7.729 2.446 -22.600 1.00 65.00 176 GLY A O 1
ATOM 1429 N N . CYS A 1 177 ? 7.294 3.754 -20.822 1.00 64.56 177 CYS A N 1
ATOM 1430 C CA . CYS A 1 177 ? 7.375 5.023 -21.547 1.00 64.56 177 CYS A CA 1
ATOM 1431 C C . CYS A 1 177 ? 8.772 5.233 -22.142 1.00 64.56 177 CYS A C 1
ATOM 1433 O O . CYS A 1 177 ? 8.886 5.617 -23.302 1.00 64.56 177 CYS A O 1
ATOM 1435 N N . TYR A 1 178 ? 9.822 4.907 -21.386 1.00 58.50 178 TYR A N 1
ATOM 1436 C CA . TYR A 1 178 ? 11.203 5.009 -21.847 1.00 58.50 178 TYR A CA 1
ATOM 1437 C C . TYR A 1 178 ? 11.526 4.013 -22.968 1.00 58.50 178 TYR A C 1
ATOM 1439 O O . TYR A 1 178 ? 12.088 4.400 -23.983 1.00 58.50 178 TYR A O 1
ATOM 1447 N N . SER A 1 179 ? 11.114 2.747 -22.856 1.00 58.44 179 SER A N 1
ATOM 1448 C CA . SER A 1 179 ? 11.291 1.750 -23.921 1.00 58.44 179 SER A CA 1
ATOM 1449 C C . SER A 1 179 ? 10.583 2.172 -25.207 1.00 58.44 179 SER A C 1
ATOM 1451 O O . SER A 1 179 ? 11.142 2.026 -26.292 1.00 58.44 179 SER A O 1
ATOM 1453 N N . ASN A 1 180 ? 9.376 2.731 -25.100 1.00 59.81 180 ASN A N 1
ATOM 1454 C CA . ASN A 1 180 ? 8.663 3.270 -26.253 1.00 59.81 180 ASN A CA 1
ATOM 1455 C C . ASN A 1 180 ? 9.369 4.502 -26.833 1.00 59.81 180 ASN A C 1
ATOM 1457 O O . ASN A 1 180 ? 9.476 4.602 -28.050 1.00 59.81 180 ASN A O 1
ATOM 1461 N N . PHE A 1 181 ? 9.910 5.387 -25.993 1.00 53.75 181 PHE A N 1
ATOM 1462 C CA . PHE A 1 181 ? 10.711 6.533 -26.427 1.00 53.75 181 PHE A CA 1
ATOM 1463 C C . PHE A 1 181 ? 11.986 6.094 -27.165 1.00 53.75 181 PHE A C 1
ATOM 1465 O O . PHE A 1 181 ? 12.227 6.532 -28.285 1.00 53.75 181 PHE A O 1
ATOM 1472 N N . VAL A 1 182 ? 12.744 5.148 -26.604 1.00 56.69 182 VAL A N 1
ATOM 1473 C CA . VAL A 1 182 ? 13.948 4.577 -27.228 1.00 56.69 182 VAL A CA 1
ATOM 1474 C C . VAL A 1 182 ? 13.611 3.871 -28.543 1.00 56.69 182 VAL A C 1
ATOM 1476 O O . VAL A 1 182 ? 14.342 4.025 -29.516 1.00 56.69 182 VAL A O 1
ATOM 1479 N N . LYS A 1 183 ? 12.491 3.139 -28.622 1.00 60.84 183 LYS A N 1
ATOM 1480 C CA . LYS A 1 183 ? 12.024 2.529 -29.880 1.00 60.84 183 LYS A CA 1
ATOM 1481 C C . LYS A 1 183 ? 11.654 3.575 -30.930 1.00 60.84 183 LYS A C 1
ATOM 1483 O O . LYS A 1 183 ? 12.015 3.388 -32.089 1.00 60.84 183 LYS A O 1
ATOM 1488 N N . MET A 1 184 ? 10.977 4.660 -30.541 1.00 52.94 184 MET A N 1
ATOM 1489 C CA . MET A 1 184 ? 10.674 5.765 -31.458 1.00 52.94 184 MET A CA 1
ATOM 1490 C C . MET A 1 184 ? 11.951 6.417 -31.989 1.00 52.94 184 MET A C 1
ATOM 1492 O O . MET A 1 184 ? 12.024 6.717 -33.177 1.00 52.94 184 MET A O 1
ATOM 1496 N N . ASP A 1 185 ? 12.967 6.572 -31.143 1.00 58.88 185 ASP A N 1
ATOM 1497 C CA . ASP A 1 185 ? 14.257 7.129 -31.543 1.00 58.88 185 ASP A CA 1
ATOM 1498 C C . ASP A 1 185 ? 14.994 6.170 -32.498 1.00 58.88 185 ASP A C 1
ATOM 1500 O O . ASP A 1 185 ? 15.434 6.561 -33.576 1.00 58.88 185 ASP A O 1
ATOM 1504 N N . GLN A 1 186 ? 15.005 4.865 -32.201 1.00 58.12 186 GLN A N 1
ATOM 1505 C CA . GLN A 1 186 ? 15.610 3.832 -33.053 1.00 58.12 186 GLN A CA 1
ATOM 1506 C C . GLN A 1 186 ? 14.926 3.699 -34.426 1.00 58.12 186 GLN A C 1
ATOM 1508 O O . GLN A 1 186 ? 15.596 3.519 -35.447 1.00 58.12 186 GLN A O 1
ATOM 1513 N N . GLU A 1 187 ? 13.594 3.766 -34.476 1.00 65.50 187 GLU A N 1
ATOM 1514 C CA . GLU A 1 187 ? 12.835 3.802 -35.730 1.00 65.50 187 GLU A CA 1
ATOM 1515 C C . GLU A 1 187 ? 13.039 5.120 -36.481 1.00 65.50 187 GLU A C 1
ATOM 1517 O O . GLU A 1 187 ? 13.139 5.101 -37.712 1.00 65.50 187 GLU A O 1
ATOM 1522 N N . GLY A 1 188 ? 13.170 6.233 -35.755 1.00 62.47 188 GLY A N 1
ATOM 1523 C CA . GLY A 1 188 ? 13.537 7.545 -36.279 1.00 62.47 188 GLY A CA 1
ATOM 1524 C C . GLY A 1 188 ? 14.888 7.517 -36.988 1.00 62.47 188 GLY A C 1
ATOM 1525 O O . GLY A 1 188 ? 14.968 7.906 -38.153 1.00 62.47 188 GLY A O 1
ATOM 1526 N N . TYR A 1 189 ? 15.916 6.946 -36.354 1.00 53.38 189 TYR A N 1
ATOM 1527 C CA . TYR A 1 189 ? 17.226 6.734 -36.973 1.00 53.38 189 TYR A CA 1
ATOM 1528 C C . TYR A 1 189 ? 17.134 5.803 -38.183 1.00 53.38 189 TYR A C 1
ATOM 1530 O O . TYR A 1 189 ? 17.596 6.167 -39.260 1.00 53.38 189 TYR A O 1
ATOM 1538 N N . LYS A 1 190 ? 16.475 4.639 -38.076 1.00 70.19 190 LYS A N 1
ATOM 1539 C CA . LYS A 1 190 ? 16.294 3.723 -39.224 1.00 70.19 190 LYS A CA 1
ATOM 1540 C C . LYS A 1 190 ? 15.576 4.387 -40.401 1.00 70.19 190 LYS A C 1
ATOM 1542 O O . LYS A 1 190 ? 15.871 4.074 -41.551 1.00 70.19 190 LYS A O 1
ATOM 1547 N N . LYS A 1 191 ? 14.620 5.281 -40.137 1.00 74.88 191 LYS A N 1
ATOM 1548 C CA . LYS A 1 191 ? 13.938 6.064 -41.170 1.00 74.88 191 LYS A CA 1
ATOM 1549 C C . LYS A 1 191 ? 14.865 7.121 -41.771 1.00 74.88 191 LYS A C 1
ATOM 1551 O O . LYS A 1 191 ? 14.972 7.165 -42.986 1.00 74.88 191 LYS A O 1
ATOM 1556 N N . ALA A 1 192 ? 15.594 7.875 -40.951 1.00 62.47 192 ALA A N 1
ATOM 1557 C CA . ALA A 1 192 ? 16.568 8.855 -41.423 1.00 62.47 192 ALA A CA 1
ATOM 1558 C C . ALA A 1 192 ? 17.672 8.211 -42.282 1.00 62.47 192 ALA A C 1
ATOM 1560 O O . ALA A 1 192 ? 18.006 8.738 -43.337 1.00 62.47 192 ALA A O 1
ATOM 1561 N N . PHE A 1 193 ? 18.183 7.039 -41.891 1.00 65.12 193 PHE A N 1
ATOM 1562 C CA . PHE A 1 193 ? 19.150 6.279 -42.688 1.00 65.12 193 PHE A CA 1
ATOM 1563 C C . PHE A 1 193 ? 18.560 5.792 -44.016 1.00 65.12 193 PHE A C 1
ATOM 1565 O O . PHE A 1 193 ? 19.223 5.916 -45.039 1.00 65.12 193 PHE A O 1
ATOM 1572 N N . ARG A 1 194 ? 17.302 5.323 -44.038 1.00 71.88 194 ARG A N 1
ATOM 1573 C CA . ARG A 1 194 ? 16.609 4.995 -45.299 1.00 71.88 194 ARG A CA 1
ATOM 1574 C C . ARG A 1 194 ? 16.433 6.217 -46.198 1.00 71.88 194 ARG A C 1
ATOM 1576 O O . ARG A 1 194 ? 16.693 6.116 -47.389 1.00 71.88 194 ARG A O 1
ATOM 1583 N N . ASP A 1 195 ? 16.044 7.359 -45.639 1.00 72.88 195 ASP A N 1
ATOM 1584 C CA . ASP A 1 195 ? 15.852 8.603 -46.394 1.00 72.88 195 ASP A CA 1
ATOM 1585 C C . ASP A 1 195 ? 17.190 9.135 -46.959 1.00 72.88 195 ASP A C 1
ATOM 1587 O O . ASP A 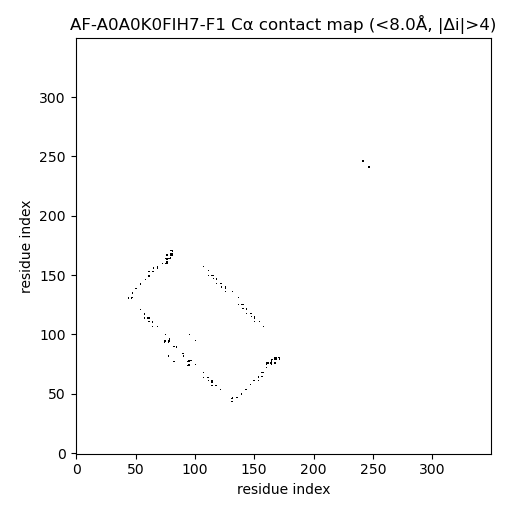1 195 ? 17.232 9.720 -48.045 1.00 72.88 195 ASP A O 1
ATOM 1591 N N . ILE A 1 196 ? 18.298 8.915 -46.239 1.00 66.38 196 ILE A N 1
ATOM 1592 C CA . ILE A 1 196 ? 19.664 9.210 -46.692 1.00 66.38 196 ILE A CA 1
ATOM 1593 C C . ILE A 1 196 ? 20.071 8.248 -47.815 1.00 66.38 196 ILE A C 1
ATOM 1595 O O . ILE A 1 196 ? 20.462 8.719 -48.882 1.00 66.38 196 ILE A O 1
ATOM 1599 N N . ASP A 1 197 ? 19.922 6.934 -47.632 1.00 68.50 197 ASP A N 1
ATOM 1600 C CA . ASP A 1 197 ? 20.217 5.932 -48.668 1.00 68.50 197 ASP A CA 1
ATOM 1601 C C . ASP A 1 197 ? 19.406 6.183 -49.946 1.00 68.50 197 ASP A C 1
ATOM 1603 O O . ASP A 1 197 ? 19.939 6.105 -51.054 1.00 68.50 197 ASP A O 1
ATOM 1607 N N . GLU A 1 198 ? 18.134 6.561 -49.819 1.00 68.81 198 GLU A N 1
ATOM 1608 C CA . GLU A 1 198 ? 17.258 6.854 -50.953 1.00 68.81 198 GLU A CA 1
ATOM 1609 C C . GLU A 1 198 ? 17.666 8.147 -51.687 1.00 68.81 198 GLU A C 1
ATOM 1611 O O . GLU A 1 198 ? 17.589 8.219 -52.919 1.00 68.81 198 GLU A O 1
ATOM 1616 N N . LYS A 1 199 ? 18.179 9.155 -50.964 1.00 66.94 199 LYS A N 1
ATOM 1617 C CA . LYS A 1 199 ? 18.790 10.361 -51.554 1.00 66.94 199 LYS A CA 1
ATOM 1618 C C . LYS A 1 199 ? 20.121 10.066 -52.250 1.00 66.94 199 LYS A C 1
ATOM 1620 O O . LYS A 1 199 ? 20.351 10.580 -53.343 1.00 66.94 199 LYS A O 1
ATOM 1625 N N . TYR A 1 200 ? 20.980 9.235 -51.663 1.00 56.06 200 TYR A N 1
ATOM 1626 C CA . TYR A 1 200 ? 22.269 8.872 -52.261 1.00 56.06 200 TYR A CA 1
ATOM 1627 C C . TYR A 1 200 ? 22.104 7.951 -53.482 1.00 56.06 200 TYR A C 1
ATOM 1629 O O . TYR A 1 200 ? 22.759 8.172 -54.499 1.00 56.06 200 TYR A O 1
ATOM 1637 N N . CYS A 1 201 ? 21.165 6.999 -53.455 1.00 55.62 201 CYS A N 1
ATOM 1638 C CA . CYS A 1 201 ? 20.851 6.150 -54.612 1.00 55.62 201 CYS A CA 1
ATOM 1639 C C . CYS A 1 201 ? 20.248 6.948 -55.785 1.00 55.62 201 CYS A C 1
ATOM 1641 O O . CYS A 1 201 ? 20.528 6.647 -56.948 1.00 55.62 201 CYS A O 1
ATOM 1643 N N . LYS A 1 202 ? 19.473 8.009 -55.508 1.00 55.22 202 LYS A N 1
ATOM 1644 C CA . LYS A 1 202 ? 18.994 8.942 -56.545 1.00 55.22 202 LYS A CA 1
ATOM 1645 C C . LYS A 1 202 ? 20.128 9.741 -57.192 1.00 55.22 202 LYS A C 1
ATOM 1647 O O . LYS A 1 202 ? 20.080 9.961 -58.396 1.00 55.22 202 LYS A O 1
ATOM 1652 N N . ASN A 1 203 ? 21.173 10.095 -56.445 1.00 48.31 203 ASN A N 1
ATOM 1653 C CA . ASN A 1 203 ? 22.325 10.830 -56.982 1.00 48.31 203 ASN A CA 1
ATOM 1654 C C . ASN A 1 203 ? 23.283 9.957 -57.816 1.00 48.31 203 ASN A C 1
ATOM 1656 O O . ASN A 1 203 ? 23.997 10.482 -58.665 1.00 48.31 203 ASN A O 1
ATOM 1660 N N . ILE A 1 204 ? 23.272 8.632 -57.627 1.00 47.00 204 ILE A N 1
ATOM 1661 C CA . ILE A 1 204 ? 24.003 7.666 -58.476 1.00 47.00 204 ILE A CA 1
ATOM 1662 C C . ILE A 1 204 ? 23.245 7.386 -59.791 1.00 47.00 204 ILE A C 1
ATOM 1664 O O . ILE A 1 204 ? 23.818 6.876 -60.748 1.00 47.00 204 ILE A O 1
ATOM 1668 N N . SER A 1 205 ? 21.969 7.776 -59.881 1.00 44.78 205 SER A N 1
ATOM 1669 C CA . SER A 1 205 ? 21.135 7.590 -61.078 1.00 44.78 205 SER A CA 1
ATOM 1670 C C . SER A 1 205 ? 21.318 8.681 -62.143 1.00 44.78 205 SER A C 1
ATOM 1672 O O . SER A 1 205 ? 20.506 8.760 -63.063 1.00 44.78 205 SER A O 1
ATOM 1674 N N . ASN A 1 206 ? 22.359 9.517 -62.054 1.00 40.66 206 ASN A N 1
ATOM 1675 C CA . ASN A 1 206 ? 22.773 10.330 -63.195 1.00 40.66 206 ASN A CA 1
ATOM 1676 C C . ASN A 1 206 ? 23.567 9.428 -64.153 1.00 40.66 206 ASN A C 1
ATOM 1678 O O . ASN A 1 206 ? 24.652 8.970 -63.787 1.00 40.66 206 ASN A O 1
ATOM 1682 N N . PRO A 1 207 ? 23.042 9.128 -65.353 1.00 37.31 207 PRO A N 1
ATOM 1683 C CA . PRO A 1 207 ? 23.674 8.187 -66.257 1.00 37.31 207 PRO A CA 1
ATOM 1684 C C . PRO A 1 207 ? 24.949 8.819 -66.813 1.00 37.31 207 PRO A C 1
ATOM 1686 O O . PRO A 1 207 ? 24.896 9.788 -67.569 1.00 37.31 207 PRO A O 1
ATOM 1689 N N . ILE A 1 208 ? 26.103 8.250 -66.468 1.00 36.25 208 ILE A N 1
ATOM 1690 C CA . ILE A 1 208 ? 27.273 8.360 -67.334 1.00 36.25 208 ILE A CA 1
ATOM 1691 C C . ILE A 1 208 ? 26.922 7.522 -68.559 1.00 36.25 208 ILE A C 1
ATOM 1693 O O . ILE A 1 208 ? 26.890 6.295 -68.507 1.00 36.25 208 ILE A O 1
ATOM 1697 N N . THR A 1 209 ? 26.562 8.209 -69.637 1.00 41.66 209 THR A N 1
ATOM 1698 C CA . THR A 1 209 ? 26.420 7.628 -70.965 1.00 41.66 209 THR A CA 1
ATOM 1699 C C . THR A 1 209 ? 27.753 7.011 -71.370 1.00 41.66 209 THR A C 1
ATOM 1701 O O . THR A 1 209 ? 28.692 7.735 -71.700 1.00 41.66 209 THR A O 1
ATOM 1704 N N . LEU A 1 210 ? 27.824 5.683 -71.361 1.00 36.25 210 LEU A N 1
ATOM 1705 C CA . LEU A 1 210 ? 28.637 4.958 -72.321 1.00 36.25 210 LEU A CA 1
ATOM 1706 C C . LEU A 1 210 ? 27.699 4.066 -73.134 1.00 36.25 210 LEU A C 1
ATOM 1708 O O . LEU A 1 210 ? 26.973 3.228 -72.602 1.00 36.25 210 LEU A O 1
ATOM 1712 N N . ASP A 1 211 ? 27.689 4.372 -74.418 1.00 40.44 211 ASP A N 1
ATOM 1713 C CA . ASP A 1 211 ? 27.119 3.623 -75.522 1.00 40.44 211 ASP A CA 1
ATOM 1714 C C . ASP A 1 211 ? 27.753 2.222 -75.562 1.00 40.44 211 ASP A C 1
ATOM 1716 O O . ASP A 1 211 ? 28.960 2.107 -75.744 1.00 40.44 211 ASP A O 1
ATOM 1720 N N . ASP A 1 212 ? 27.006 1.177 -75.204 1.00 36.25 212 ASP A N 1
ATOM 1721 C CA . ASP A 1 212 ? 26.616 0.111 -76.136 1.00 36.25 212 ASP A CA 1
ATOM 1722 C C . ASP A 1 212 ? 25.738 -0.933 -75.421 1.00 36.25 212 ASP A C 1
ATOM 1724 O O . ASP A 1 212 ? 25.891 -1.236 -74.233 1.00 36.25 212 ASP A O 1
ATOM 1728 N N . GLY A 1 213 ? 24.716 -1.414 -76.122 1.00 44.59 213 GLY A N 1
ATOM 1729 C CA . GLY A 1 213 ? 23.519 -1.973 -75.502 1.00 44.59 213 GLY A CA 1
ATOM 1730 C C . GLY A 1 213 ? 23.597 -3.437 -75.077 1.00 44.59 213 GLY A C 1
ATOM 1731 O O . GLY A 1 213 ? 23.829 -4.300 -75.906 1.00 44.59 213 GLY A O 1
ATOM 1732 N N . ILE A 1 214 ? 23.175 -3.734 -73.840 1.00 34.19 214 ILE A N 1
ATOM 1733 C CA . ILE A 1 214 ? 22.426 -4.959 -73.500 1.00 34.19 214 ILE A CA 1
ATOM 1734 C C . ILE A 1 214 ? 21.363 -4.608 -72.447 1.00 34.19 214 ILE A C 1
ATOM 1736 O O . ILE A 1 214 ? 21.656 -4.204 -71.323 1.00 34.19 214 ILE A O 1
ATOM 1740 N N . ARG A 1 215 ? 20.087 -4.757 -72.822 1.00 35.88 215 ARG A N 1
ATOM 1741 C CA . ARG A 1 215 ? 18.929 -4.611 -71.928 1.00 35.88 215 ARG A CA 1
ATOM 1742 C C . ARG A 1 215 ? 18.935 -5.737 -70.892 1.00 35.88 215 ARG A C 1
ATOM 1744 O O . ARG A 1 215 ? 18.693 -6.880 -71.269 1.00 35.88 215 ARG A O 1
ATOM 1751 N N . LEU A 1 216 ? 19.054 -5.425 -69.599 1.00 29.53 216 LEU A N 1
ATOM 1752 C CA . LEU A 1 216 ? 18.684 -6.376 -68.546 1.00 29.53 216 LEU A CA 1
ATOM 1753 C C . LEU A 1 216 ? 17.490 -5.875 -67.729 1.00 29.53 216 LEU A C 1
ATOM 1755 O O . LEU A 1 216 ? 17.546 -4.922 -66.954 1.00 29.53 216 LEU A O 1
ATOM 1759 N N . ARG A 1 217 ? 16.369 -6.554 -67.964 1.00 30.53 217 ARG A N 1
ATOM 1760 C CA . ARG A 1 217 ? 15.089 -6.409 -67.280 1.00 30.53 217 ARG A CA 1
ATOM 1761 C C . ARG A 1 217 ? 15.220 -6.891 -65.832 1.00 30.53 217 ARG A C 1
ATOM 1763 O O . ARG A 1 217 ? 15.594 -8.027 -65.574 1.00 30.53 217 ARG A O 1
ATOM 1770 N N . LYS A 1 218 ? 14.837 -6.021 -64.900 1.00 39.00 218 LYS A N 1
ATOM 1771 C CA . LYS A 1 218 ? 14.631 -6.282 -63.470 1.00 39.00 218 LYS A CA 1
ATOM 1772 C C . LYS A 1 218 ? 13.649 -7.441 -63.239 1.00 39.00 218 LYS A C 1
ATOM 1774 O O . LYS A 1 218 ? 12.491 -7.314 -63.628 1.00 39.00 218 LYS A O 1
ATOM 1779 N N . THR A 1 219 ? 14.051 -8.468 -62.488 1.00 29.36 219 THR A N 1
ATOM 1780 C CA . THR A 1 219 ? 13.136 -9.228 -61.614 1.00 29.36 219 THR A CA 1
ATOM 1781 C C . THR A 1 219 ? 13.832 -9.652 -60.327 1.00 29.36 219 THR A C 1
ATOM 1783 O O . THR A 1 219 ? 14.726 -10.488 -60.313 1.00 29.36 219 THR A O 1
ATOM 1786 N N . ILE A 1 220 ? 13.351 -9.049 -59.246 1.00 41.16 220 ILE A N 1
ATOM 1787 C CA . ILE A 1 220 ? 13.455 -9.482 -57.855 1.00 41.16 220 ILE A CA 1
ATOM 1788 C C . ILE A 1 220 ? 12.839 -10.883 -57.731 1.00 41.16 220 ILE A C 1
ATOM 1790 O O . ILE A 1 220 ? 11.735 -11.083 -58.242 1.00 41.16 220 ILE A O 1
ATOM 1794 N N . LYS A 1 221 ? 13.474 -11.804 -56.993 1.00 35.19 221 LYS A N 1
ATOM 1795 C CA . LYS A 1 221 ? 12.743 -12.770 -56.159 1.00 35.19 221 LYS A CA 1
ATOM 1796 C C . LYS A 1 221 ? 13.601 -13.351 -55.039 1.00 35.19 221 LYS A C 1
ATOM 1798 O O . LYS A 1 221 ? 14.739 -13.761 -55.224 1.00 35.19 221 LYS A O 1
ATOM 1803 N N . GLU A 1 222 ? 12.978 -13.320 -53.875 1.00 31.23 222 GLU A N 1
ATOM 1804 C CA . GLU A 1 222 ? 13.422 -13.776 -52.574 1.00 31.23 222 GLU A CA 1
ATOM 1805 C C . GLU A 1 222 ? 13.429 -15.311 -52.474 1.00 31.23 222 GLU A C 1
ATOM 1807 O O . GLU A 1 222 ? 12.572 -15.976 -53.045 1.00 31.23 222 GLU A O 1
ATOM 1812 N N . ASN A 1 223 ? 14.334 -15.808 -51.626 1.00 31.91 223 ASN A N 1
ATOM 1813 C CA . ASN A 1 223 ? 14.174 -16.917 -50.680 1.00 31.91 223 ASN A CA 1
ATOM 1814 C C . ASN A 1 223 ? 13.783 -18.343 -51.144 1.00 31.91 223 ASN A C 1
ATOM 1816 O O . ASN A 1 223 ? 12.708 -18.584 -51.680 1.00 31.91 223 ASN A O 1
ATOM 1820 N N . LYS A 1 224 ? 14.580 -19.281 -50.594 1.00 32.97 224 LYS A N 1
ATOM 1821 C CA . LYS A 1 224 ? 14.222 -20.555 -49.922 1.00 32.97 224 LYS A CA 1
ATOM 1822 C C . LYS A 1 224 ? 14.520 -21.907 -50.621 1.00 32.97 224 LYS A C 1
ATOM 1824 O O . LYS A 1 224 ? 13.874 -22.308 -51.575 1.00 32.97 224 LYS A O 1
ATOM 1829 N N . THR A 1 225 ? 15.442 -22.612 -49.944 1.00 27.72 225 THR A N 1
ATOM 1830 C CA . THR A 1 225 ? 15.489 -24.044 -49.561 1.00 27.72 225 THR A CA 1
ATOM 1831 C C . THR A 1 225 ? 15.808 -25.157 -50.578 1.00 27.72 225 THR A C 1
ATOM 1833 O O . THR A 1 225 ? 14.993 -25.552 -51.393 1.00 27.72 225 THR A O 1
ATOM 1836 N N . SER A 1 226 ? 16.954 -25.792 -50.286 1.00 30.09 226 SER A N 1
ATOM 1837 C CA . SER A 1 226 ? 17.183 -27.244 -50.148 1.00 30.09 226 SER A CA 1
ATOM 1838 C C . SER A 1 226 ? 17.282 -28.157 -51.377 1.00 30.09 226 SER A C 1
ATOM 1840 O O . SER A 1 226 ? 16.289 -28.534 -51.978 1.00 30.09 226 SER A O 1
ATOM 1842 N N . LYS A 1 227 ? 18.518 -28.656 -51.550 1.00 39.84 227 LYS A N 1
ATOM 1843 C CA . LYS A 1 227 ? 18.939 -30.058 -51.767 1.00 39.84 227 LYS A CA 1
ATOM 1844 C C . LYS A 1 227 ? 18.129 -30.912 -52.752 1.00 39.84 227 LYS A C 1
ATOM 1846 O O . LYS A 1 227 ? 17.089 -31.445 -52.381 1.00 39.84 227 LYS A O 1
ATOM 1851 N N . ILE A 1 228 ? 18.750 -31.235 -53.889 1.00 28.31 228 ILE A N 1
ATOM 1852 C CA . ILE A 1 228 ? 18.513 -32.479 -54.635 1.00 28.31 228 ILE A CA 1
ATOM 1853 C C . ILE A 1 228 ? 19.872 -33.066 -55.049 1.00 28.31 228 ILE A C 1
ATOM 1855 O O . ILE A 1 228 ? 20.697 -32.378 -55.642 1.00 28.31 228 ILE A O 1
ATOM 1859 N N . ASN A 1 229 ? 20.089 -34.330 -54.676 1.00 34.09 229 ASN A N 1
ATOM 1860 C CA . ASN A 1 229 ? 21.147 -35.212 -55.171 1.00 34.09 229 ASN A CA 1
ATOM 1861 C C . ASN A 1 229 ? 20.840 -35.630 -56.620 1.00 34.09 229 ASN A C 1
ATOM 1863 O O . ASN A 1 229 ? 19.702 -36.014 -56.879 1.00 34.09 229 ASN A O 1
ATOM 1867 N N . HIS A 1 230 ? 21.844 -35.711 -57.496 1.00 29.84 230 HIS A N 1
ATOM 1868 C CA . HIS A 1 230 ? 21.934 -36.794 -58.486 1.00 29.84 230 HIS A CA 1
ATOM 1869 C C . HIS A 1 230 ? 23.387 -36.955 -58.955 1.00 29.84 230 HIS A C 1
ATOM 1871 O O . HIS A 1 230 ? 24.022 -35.986 -59.358 1.00 29.84 230 HIS A O 1
ATOM 1877 N N . TYR A 1 231 ? 23.904 -38.179 -58.851 1.00 31.36 231 TYR A N 1
ATOM 1878 C CA . TYR A 1 231 ? 25.197 -38.632 -59.372 1.00 31.36 231 TYR A CA 1
ATOM 1879 C C . TYR A 1 231 ? 24.969 -39.318 -60.737 1.00 31.36 231 TYR A C 1
ATOM 1881 O O . TYR A 1 231 ? 23.978 -40.040 -60.849 1.00 31.36 231 TYR A O 1
ATOM 1889 N N . LEU A 1 232 ? 25.928 -39.133 -61.660 1.00 35.12 232 LEU A N 1
ATOM 1890 C CA . LEU A 1 232 ? 26.309 -39.966 -62.832 1.00 35.12 232 LEU A CA 1
ATOM 1891 C C . LEU A 1 232 ? 25.341 -39.945 -64.034 1.00 35.12 232 LEU A C 1
ATOM 1893 O O . LEU A 1 232 ? 24.137 -40.049 -63.848 1.00 35.12 232 LEU A O 1
ATOM 1897 N N . GLU A 1 233 ? 25.774 -39.831 -65.291 1.00 33.84 233 GLU A N 1
ATOM 1898 C CA . GLU A 1 233 ? 27.107 -39.946 -65.903 1.00 33.84 233 GLU A CA 1
ATOM 1899 C C . GLU A 1 233 ? 27.070 -39.364 -67.332 1.00 33.84 233 GLU A C 1
ATOM 1901 O O . GLU A 1 233 ? 25.998 -39.255 -67.921 1.00 33.84 233 GLU A O 1
ATOM 1906 N N . GLU A 1 234 ? 28.270 -39.056 -67.831 1.00 35.91 234 GLU A N 1
ATOM 1907 C CA . GLU A 1 234 ? 28.708 -38.994 -69.238 1.00 35.91 234 GLU A CA 1
ATOM 1908 C C . GLU A 1 234 ? 28.044 -37.998 -70.206 1.00 35.91 234 GLU A C 1
ATOM 1910 O O . GLU A 1 234 ? 26.999 -38.250 -70.793 1.00 35.91 234 GLU A O 1
ATOM 1915 N N . ASP A 1 235 ? 28.784 -36.923 -70.499 1.00 29.56 235 ASP A N 1
ATOM 1916 C CA . ASP A 1 235 ? 29.139 -36.658 -71.895 1.00 29.56 235 ASP A CA 1
ATOM 1917 C C . ASP A 1 235 ? 30.611 -36.224 -71.968 1.00 29.56 235 ASP A C 1
ATOM 1919 O O . ASP A 1 235 ? 31.073 -35.342 -71.237 1.00 29.56 235 ASP A O 1
ATOM 1923 N N . GLU A 1 236 ? 31.358 -36.938 -72.804 1.00 41.38 236 GLU A N 1
ATOM 1924 C CA . GLU A 1 236 ? 32.756 -36.691 -73.124 1.00 41.38 236 GLU A CA 1
ATOM 1925 C C . GLU A 1 236 ? 32.925 -35.358 -73.869 1.00 41.38 236 GLU A C 1
ATOM 1927 O O . GLU A 1 236 ? 32.097 -34.977 -74.692 1.00 41.38 236 GLU A O 1
ATOM 1932 N N . ASN A 1 237 ? 34.099 -34.747 -73.679 1.00 42.41 237 ASN A N 1
ATOM 1933 C CA . ASN A 1 237 ? 34.648 -33.615 -74.431 1.00 42.41 237 ASN A CA 1
ATOM 1934 C C . ASN A 1 237 ? 34.018 -32.244 -74.148 1.00 42.41 237 ASN A C 1
ATOM 1936 O O . ASN A 1 237 ? 32.960 -31.897 -74.658 1.00 42.41 237 ASN A O 1
ATOM 1940 N N . ILE A 1 238 ? 34.770 -31.404 -73.436 1.00 39.81 238 ILE A N 1
ATOM 1941 C CA . ILE A 1 238 ? 35.431 -30.222 -74.007 1.00 39.81 238 ILE A CA 1
ATOM 1942 C C . ILE A 1 238 ? 36.412 -29.735 -72.934 1.00 39.81 238 ILE A C 1
ATOM 1944 O O . ILE A 1 238 ? 36.029 -29.155 -71.917 1.00 39.81 238 ILE A O 1
ATOM 1948 N N . ASP A 1 239 ? 37.695 -30.010 -73.164 1.00 46.12 239 ASP A N 1
ATOM 1949 C CA . ASP A 1 239 ? 38.776 -29.181 -72.646 1.00 46.12 239 ASP A CA 1
ATOM 1950 C C . ASP A 1 239 ? 38.588 -27.777 -73.238 1.00 46.12 239 ASP A C 1
ATOM 1952 O O . ASP A 1 239 ? 39.084 -27.469 -74.320 1.00 46.12 239 ASP A O 1
ATOM 1956 N N . GLU A 1 240 ? 37.829 -26.918 -72.562 1.00 47.25 240 GLU A N 1
ATOM 1957 C CA . GLU A 1 240 ? 37.974 -25.476 -72.732 1.00 47.25 240 GLU A CA 1
ATOM 1958 C C . GLU A 1 240 ? 38.625 -24.963 -71.460 1.00 47.25 240 GLU A C 1
ATOM 1960 O O . GLU A 1 240 ? 37.994 -24.521 -70.499 1.00 47.25 240 GLU A O 1
ATOM 1965 N N . GLU A 1 241 ? 39.943 -25.136 -71.457 1.00 47.16 241 GLU A N 1
ATOM 1966 C CA . GLU A 1 241 ? 40.886 -24.429 -70.618 1.00 47.16 241 GLU A CA 1
ATOM 1967 C C . GLU A 1 241 ? 40.537 -22.939 -70.685 1.00 47.16 241 GLU A C 1
ATOM 1969 O O . GLU A 1 241 ? 40.903 -22.223 -71.619 1.00 47.16 241 GLU A O 1
ATOM 1974 N N . GLY A 1 242 ? 39.721 -22.486 -69.726 1.00 48.22 242 GLY A N 1
ATOM 1975 C CA . GLY A 1 242 ? 39.343 -21.090 -69.606 1.00 48.22 242 GLY A CA 1
ATOM 1976 C C . GLY A 1 242 ? 40.628 -20.283 -69.570 1.00 48.22 242 GLY A C 1
ATOM 1977 O O . GLY A 1 242 ? 41.436 -20.490 -68.662 1.00 48.22 242 GLY A O 1
ATOM 1978 N N . SER A 1 243 ? 40.820 -19.433 -70.589 1.00 56.53 243 SER A N 1
ATOM 1979 C CA . SER A 1 243 ? 42.047 -18.663 -70.820 1.00 56.53 243 SER A CA 1
ATOM 1980 C C . SER A 1 243 ? 42.677 -18.248 -69.486 1.00 56.53 243 SER A C 1
ATOM 1982 O O 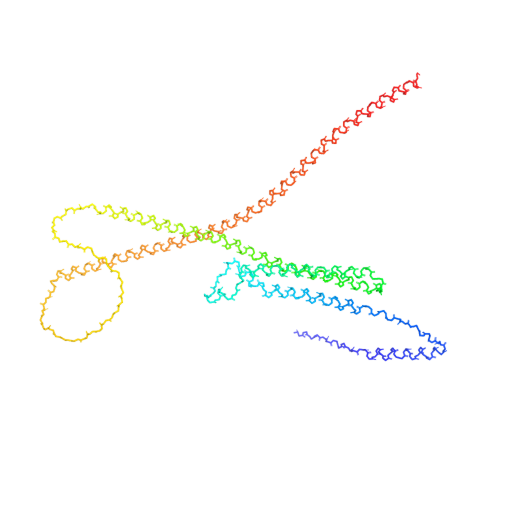. SER A 1 243 ? 41.947 -17.762 -68.612 1.00 56.53 243 SER A O 1
ATOM 1984 N N . PRO A 1 244 ? 43.997 -18.419 -69.287 1.00 65.25 244 PRO A N 1
ATOM 1985 C CA . PRO A 1 244 ? 44.661 -18.109 -68.017 1.00 65.25 244 PRO A CA 1
ATOM 1986 C C . PRO A 1 244 ? 44.331 -16.694 -67.506 1.00 65.25 244 PRO A C 1
ATOM 1988 O O . PRO A 1 244 ? 44.299 -16.454 -66.301 1.00 65.25 244 PRO A O 1
ATOM 1991 N N . GLU A 1 245 ? 43.984 -15.787 -68.419 1.00 68.50 245 GLU A N 1
ATOM 1992 C CA . GLU A 1 245 ? 43.487 -14.440 -68.152 1.00 68.50 245 GLU A CA 1
ATOM 1993 C C . GLU A 1 245 ? 42.105 -14.398 -67.464 1.00 68.50 245 GLU A C 1
ATOM 1995 O O . GLU A 1 245 ? 41.924 -13.653 -66.502 1.00 68.50 245 GLU A O 1
ATOM 2000 N N . VAL A 1 246 ? 41.146 -15.233 -67.880 1.00 70.50 246 VAL A N 1
ATOM 2001 C CA . VAL A 1 246 ? 39.797 -15.322 -67.284 1.00 70.50 246 VAL A CA 1
ATOM 2002 C C . VAL A 1 246 ? 39.870 -15.912 -65.876 1.00 70.50 246 VAL A C 1
ATOM 2004 O O . VAL A 1 246 ? 39.261 -15.385 -64.944 1.00 70.50 246 VAL A O 1
ATOM 2007 N N . THR A 1 247 ? 40.675 -16.959 -65.687 1.00 74.56 247 THR A N 1
ATOM 2008 C CA . THR A 1 247 ? 40.895 -17.565 -64.364 1.00 74.56 247 THR A CA 1
ATOM 2009 C C . THR A 1 247 ? 41.576 -16.575 -63.412 1.00 74.56 247 THR A C 1
ATOM 2011 O O . THR A 1 247 ? 41.171 -16.434 -62.255 1.00 74.56 247 THR A O 1
ATOM 2014 N N . GLN A 1 248 ? 42.555 -15.808 -63.901 1.00 77.94 248 GLN A N 1
ATOM 2015 C CA . GLN A 1 248 ? 43.208 -14.747 -63.131 1.00 77.94 248 GLN A CA 1
ATOM 2016 C C . GLN A 1 248 ? 42.251 -13.590 -62.796 1.00 77.94 248 GLN A C 1
ATOM 2018 O O . GLN A 1 248 ? 42.302 -13.040 -61.690 1.00 77.94 248 GLN A O 1
ATOM 2023 N N . GLN A 1 249 ? 41.355 -13.229 -63.715 1.00 80.38 249 GLN A N 1
ATOM 2024 C CA . GLN A 1 249 ? 40.351 -12.194 -63.489 1.00 80.38 249 GLN A CA 1
ATOM 2025 C C . GLN A 1 249 ? 39.330 -12.616 -62.425 1.00 80.38 249 GLN A C 1
ATOM 2027 O O . GLN A 1 249 ? 39.036 -11.825 -61.527 1.00 80.38 249 GLN A O 1
ATOM 2032 N N . LEU A 1 250 ? 38.871 -13.871 -62.450 1.00 77.62 250 LEU A N 1
ATOM 2033 C CA . LEU A 1 250 ? 37.971 -14.426 -61.436 1.00 77.62 250 LEU A CA 1
ATOM 2034 C C . LEU A 1 250 ? 38.616 -14.473 -60.046 1.00 77.62 250 LEU A C 1
ATOM 2036 O O . LEU A 1 250 ? 37.974 -14.109 -59.061 1.00 77.62 250 LEU A O 1
ATOM 2040 N N . LEU A 1 251 ? 39.896 -14.849 -59.947 1.00 81.25 251 LEU A N 1
ATOM 2041 C CA . LEU A 1 251 ? 40.630 -14.813 -58.675 1.00 81.25 251 LEU A CA 1
ATOM 2042 C C . LEU A 1 251 ? 40.721 -13.386 -58.116 1.00 81.25 251 LEU A C 1
ATOM 2044 O O . LEU A 1 251 ? 40.470 -13.168 -56.930 1.00 81.25 251 LEU A O 1
ATOM 2048 N N . LYS A 1 252 ? 40.999 -12.403 -58.979 1.00 84.25 252 LYS A N 1
ATOM 2049 C CA . LYS A 1 252 ? 41.068 -10.983 -58.604 1.00 84.25 252 LYS A CA 1
ATOM 2050 C C . LYS A 1 252 ? 39.706 -10.416 -58.191 1.00 84.25 252 LYS A C 1
ATOM 2052 O O . LYS A 1 252 ? 39.633 -9.569 -57.300 1.00 84.25 252 LYS A O 1
ATOM 2057 N N . GLU A 1 253 ? 38.622 -10.849 -58.828 1.00 81.38 253 GLU A N 1
ATOM 2058 C CA . GLU A 1 253 ? 37.262 -10.472 -58.425 1.00 81.38 253 GLU A CA 1
ATOM 2059 C C . GLU A 1 253 ? 36.865 -11.095 -57.090 1.00 81.38 253 GLU A C 1
ATOM 2061 O O . GLU A 1 253 ? 36.282 -10.408 -56.249 1.00 81.38 253 GLU A O 1
ATOM 2066 N N . ASN A 1 254 ? 37.236 -12.353 -56.857 1.00 82.25 254 ASN A N 1
ATOM 2067 C CA . ASN A 1 254 ? 36.980 -13.036 -55.597 1.00 82.25 254 ASN A CA 1
ATOM 2068 C C . ASN A 1 254 ? 37.738 -12.362 -54.440 1.00 82.25 254 ASN A C 1
ATOM 2070 O O . ASN A 1 254 ? 37.150 -12.049 -53.406 1.00 82.25 254 ASN A O 1
ATOM 2074 N N . GLU A 1 255 ? 39.010 -12.008 -54.648 1.00 84.25 255 GLU A N 1
ATOM 2075 C CA . GLU A 1 255 ? 39.807 -11.248 -53.677 1.00 84.25 255 GLU A CA 1
ATOM 2076 C C . GLU A 1 255 ? 39.167 -9.889 -53.339 1.00 84.25 255 GLU A C 1
ATOM 2078 O O . GLU A 1 255 ? 39.020 -9.539 -52.166 1.00 84.25 255 GLU A O 1
ATOM 2083 N N . LYS A 1 256 ? 38.691 -9.147 -54.349 1.00 84.06 256 LYS A N 1
ATOM 2084 C CA . LYS A 1 256 ? 37.943 -7.895 -54.134 1.00 84.06 256 LYS A CA 1
ATOM 2085 C C . LYS A 1 256 ? 36.645 -8.116 -53.356 1.00 84.06 256 LYS A C 1
ATOM 2087 O O . LYS A 1 256 ? 36.269 -7.270 -52.543 1.00 84.06 256 LYS A O 1
ATOM 2092 N N . PHE A 1 257 ? 35.951 -9.226 -53.597 1.00 83.81 257 PHE A N 1
ATOM 2093 C CA . PHE A 1 257 ? 34.741 -9.587 -52.862 1.00 83.81 257 PHE A CA 1
ATOM 2094 C C . PHE A 1 257 ? 35.035 -9.863 -51.387 1.00 83.81 257 PHE A C 1
ATOM 2096 O O . PHE A 1 257 ? 34.338 -9.329 -50.522 1.00 83.81 257 PHE A O 1
ATOM 2103 N N . TYR A 1 258 ? 36.095 -10.621 -51.095 1.00 83.62 258 TYR A N 1
ATOM 2104 C CA . TYR A 1 258 ? 36.548 -10.866 -49.727 1.00 83.62 258 TYR A CA 1
ATOM 2105 C C . TYR A 1 258 ? 36.943 -9.571 -49.021 1.00 83.62 258 TYR A C 1
ATOM 2107 O O . TYR A 1 258 ? 36.474 -9.330 -47.915 1.00 83.62 258 TYR A O 1
ATOM 2115 N N . GLN A 1 259 ? 37.705 -8.688 -49.672 1.00 85.81 259 GLN A N 1
ATOM 2116 C CA . GLN A 1 259 ? 38.054 -7.381 -49.101 1.00 85.81 259 GLN A CA 1
ATOM 2117 C C . GLN A 1 259 ? 36.808 -6.543 -48.781 1.00 85.81 259 GLN A C 1
ATOM 2119 O O . GLN A 1 259 ? 36.709 -5.945 -47.711 1.00 85.81 259 GLN A O 1
ATOM 2124 N N . LYS A 1 260 ? 35.810 -6.538 -49.672 1.00 82.50 260 LYS A N 1
ATOM 2125 C CA . LYS A 1 260 ? 34.554 -5.812 -49.445 1.00 82.50 260 LYS A CA 1
ATOM 2126 C C . LYS A 1 260 ? 33.749 -6.392 -48.279 1.00 82.50 260 LYS A C 1
ATOM 2128 O O . LYS A 1 260 ? 33.140 -5.627 -47.533 1.00 82.50 260 LYS A O 1
ATOM 2133 N N . LEU A 1 261 ? 33.743 -7.716 -48.115 1.00 76.00 261 LEU A N 1
ATOM 2134 C CA . LEU A 1 261 ? 33.111 -8.388 -46.977 1.00 76.00 261 LEU A CA 1
ATOM 2135 C C . LEU A 1 261 ? 33.840 -8.089 -45.664 1.00 76.00 261 LEU A C 1
ATOM 2137 O O . LEU A 1 261 ? 33.177 -7.769 -44.680 1.00 76.00 261 LEU A O 1
ATOM 2141 N N . THR A 1 262 ? 35.173 -8.122 -45.658 1.00 82.50 262 THR A N 1
ATOM 2142 C CA . THR A 1 262 ? 35.986 -7.781 -44.482 1.00 82.50 262 THR A CA 1
ATOM 2143 C C . THR A 1 262 ? 35.737 -6.341 -44.041 1.00 82.50 262 THR A C 1
ATOM 2145 O O . THR A 1 262 ? 35.379 -6.123 -42.887 1.00 82.50 262 THR A O 1
ATOM 2148 N N . ASN A 1 263 ? 35.770 -5.375 -44.965 1.00 86.69 263 ASN A N 1
ATOM 2149 C CA . ASN A 1 263 ? 35.483 -3.971 -44.650 1.00 86.69 263 ASN A CA 1
ATOM 2150 C C . ASN A 1 263 ? 34.070 -3.784 -44.070 1.00 86.69 263 ASN A C 1
ATOM 2152 O O . ASN A 1 263 ? 33.871 -3.034 -43.118 1.00 86.69 263 ASN A O 1
ATOM 2156 N N . LYS A 1 264 ? 33.066 -4.485 -44.615 1.00 76.19 264 LYS A N 1
ATOM 2157 C CA . LYS A 1 264 ? 31.693 -4.428 -44.087 1.00 76.19 264 LYS A CA 1
ATOM 2158 C C . LYS A 1 264 ? 31.575 -5.054 -42.700 1.00 76.19 264 LYS A C 1
ATOM 2160 O O . LYS A 1 264 ? 30.794 -4.572 -41.886 1.00 76.19 264 LYS A O 1
ATOM 2165 N N . ASN A 1 265 ? 32.342 -6.102 -42.423 1.00 78.44 265 ASN A N 1
ATOM 2166 C CA . ASN A 1 265 ? 32.383 -6.722 -41.106 1.00 78.44 265 ASN A CA 1
ATOM 2167 C C . ASN A 1 265 ? 33.036 -5.797 -40.063 1.00 78.44 265 ASN A C 1
ATOM 2169 O O . ASN A 1 265 ? 32.522 -5.674 -38.954 1.00 78.44 265 ASN A O 1
ATOM 2173 N N . GLU A 1 266 ? 34.098 -5.080 -40.439 1.00 86.25 266 GLU A N 1
ATOM 2174 C CA . GLU A 1 266 ? 34.728 -4.053 -39.599 1.00 86.25 266 GLU A CA 1
ATOM 2175 C C . GLU A 1 266 ? 33.769 -2.886 -39.301 1.00 86.25 266 GLU A C 1
ATOM 2177 O O . GLU A 1 266 ? 33.650 -2.461 -38.151 1.00 86.25 266 GLU A O 1
ATOM 2182 N N . GLU A 1 267 ? 33.010 -2.410 -40.297 1.00 79.00 267 GLU A N 1
ATOM 2183 C CA . GLU A 1 267 ? 31.967 -1.388 -40.100 1.00 79.00 267 GLU A CA 1
ATOM 2184 C C . GLU A 1 267 ? 30.884 -1.848 -39.101 1.00 79.00 267 GLU A C 1
ATOM 2186 O O . GLU A 1 267 ? 30.460 -1.073 -38.240 1.00 79.00 267 GLU A O 1
ATOM 2191 N N . ILE A 1 268 ? 30.452 -3.114 -39.178 1.00 74.50 268 ILE A N 1
ATOM 2192 C CA . ILE A 1 268 ? 29.474 -3.698 -38.243 1.00 74.50 268 ILE A CA 1
ATOM 2193 C C . ILE A 1 268 ? 30.050 -3.784 -36.825 1.00 74.50 268 ILE A C 1
ATOM 2195 O O . ILE A 1 268 ? 29.336 -3.512 -35.857 1.00 74.50 268 ILE A O 1
ATOM 2199 N N . GLU A 1 269 ? 31.329 -4.126 -36.678 1.00 80.19 269 GLU A N 1
ATOM 2200 C CA . GLU A 1 269 ? 31.981 -4.202 -35.370 1.00 80.19 269 GLU A CA 1
ATOM 2201 C C . GLU A 1 269 ? 32.092 -2.818 -34.710 1.00 80.19 269 GLU A C 1
ATOM 2203 O O . GLU A 1 269 ? 31.777 -2.664 -33.525 1.00 80.19 269 GLU A O 1
ATOM 2208 N N . VAL A 1 270 ? 32.456 -1.788 -35.481 1.00 81.31 270 VAL A N 1
ATOM 2209 C CA . VAL A 1 270 ? 32.467 -0.393 -35.010 1.00 81.31 270 VAL A CA 1
ATOM 2210 C C . VAL A 1 270 ? 31.064 0.048 -34.589 1.00 81.31 270 VAL A C 1
ATOM 2212 O O . VAL A 1 270 ? 30.900 0.617 -33.507 1.00 81.31 270 VAL A O 1
ATOM 2215 N N . LEU A 1 271 ? 30.040 -0.277 -35.384 1.00 67.69 271 LEU A N 1
ATOM 2216 C CA . LEU A 1 271 ? 28.649 0.037 -35.057 1.00 67.69 271 LEU A CA 1
ATOM 2217 C C . LEU A 1 271 ? 28.184 -0.679 -33.780 1.00 67.69 271 LEU A C 1
ATOM 2219 O O . LEU A 1 271 ? 27.504 -0.082 -32.947 1.00 67.69 271 LEU A O 1
ATOM 2223 N N . SER A 1 272 ? 28.581 -1.939 -33.587 1.00 63.44 272 SER A N 1
ATOM 2224 C CA . SER A 1 272 ? 28.267 -2.698 -32.375 1.00 63.44 272 SER A CA 1
ATOM 2225 C C . SER A 1 272 ? 28.899 -2.075 -31.130 1.00 63.44 272 SER A C 1
ATOM 2227 O O . SER A 1 272 ? 28.262 -2.040 -30.077 1.00 63.44 272 SER A O 1
ATOM 2229 N N . ARG A 1 273 ? 30.134 -1.566 -31.231 1.00 81.00 273 ARG A N 1
ATOM 2230 C CA . ARG A 1 273 ? 30.801 -0.863 -30.122 1.00 81.00 273 ARG A CA 1
ATOM 2231 C C . ARG A 1 273 ? 30.110 0.459 -29.798 1.00 81.00 273 ARG A C 1
ATOM 2233 O O . ARG A 1 273 ? 29.831 0.718 -28.632 1.00 81.00 273 ARG A O 1
ATOM 2240 N N . GLN A 1 274 ? 29.756 1.245 -30.814 1.00 77.50 274 GLN A N 1
ATOM 2241 C CA . GLN A 1 274 ? 28.987 2.4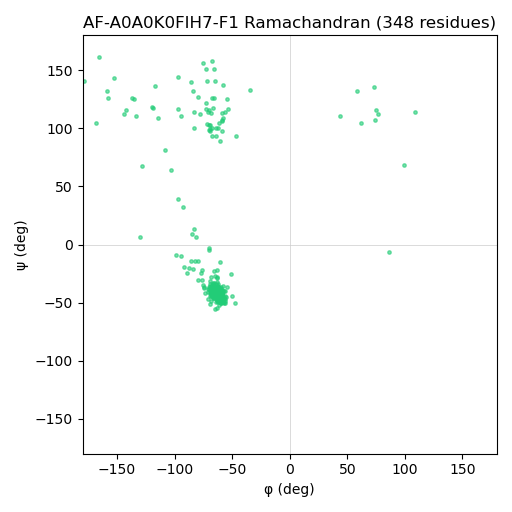81 -30.629 1.00 77.50 274 GLN A CA 1
ATOM 2242 C C . GLN A 1 274 ? 27.618 2.209 -29.995 1.00 77.50 274 GLN A C 1
ATOM 2244 O O . GLN A 1 274 ? 27.183 2.950 -29.119 1.00 77.50 274 GLN A O 1
ATOM 2249 N N . PHE A 1 275 ? 26.949 1.121 -30.383 1.00 71.50 275 PHE A N 1
ATOM 2250 C CA . PHE A 1 275 ? 25.671 0.735 -29.789 1.00 71.50 275 PHE A CA 1
ATOM 2251 C C . PHE A 1 275 ? 25.808 0.364 -28.305 1.00 71.50 275 PHE A C 1
ATOM 2253 O O . PHE A 1 275 ? 24.991 0.793 -27.495 1.00 71.50 275 PHE A O 1
ATOM 2260 N N . ALA A 1 276 ? 26.874 -0.352 -27.932 1.00 75.06 276 ALA A N 1
ATOM 2261 C CA . ALA A 1 276 ? 27.172 -0.657 -26.532 1.00 75.06 276 ALA A CA 1
ATOM 2262 C C . ALA A 1 276 ? 27.486 0.609 -25.706 1.00 75.06 276 ALA A C 1
ATOM 2264 O O . ALA A 1 276 ? 27.075 0.722 -24.550 1.00 75.06 276 ALA A O 1
ATOM 2265 N N . GLU A 1 277 ? 28.179 1.592 -26.289 1.00 78.19 277 GLU A N 1
ATOM 2266 C CA . GLU A 1 277 ? 28.417 2.888 -25.640 1.00 78.19 277 GLU A CA 1
ATOM 2267 C C . GLU A 1 277 ? 27.125 3.694 -25.458 1.00 78.19 277 GLU A C 1
ATOM 2269 O O . GLU A 1 277 ? 26.911 4.279 -24.393 1.00 78.19 277 GLU A O 1
ATOM 2274 N N . ILE A 1 278 ? 26.235 3.680 -26.454 1.00 69.75 278 ILE A N 1
ATOM 2275 C CA . ILE A 1 278 ? 24.914 4.314 -26.370 1.00 69.75 278 ILE A CA 1
ATOM 2276 C C . ILE A 1 278 ? 24.065 3.642 -25.290 1.00 69.75 278 ILE A C 1
ATOM 2278 O O . ILE A 1 278 ? 23.458 4.344 -24.486 1.00 69.75 278 ILE A O 1
ATOM 2282 N N . GLU A 1 279 ? 24.051 2.310 -25.218 1.00 64.06 279 GLU A N 1
ATOM 2283 C CA . GLU A 1 279 ? 23.320 1.567 -24.184 1.00 64.06 279 GLU A CA 1
ATOM 2284 C C . GLU A 1 279 ? 23.814 1.936 -22.777 1.00 64.06 279 GLU A C 1
ATOM 2286 O O . GLU A 1 279 ? 23.017 2.202 -21.874 1.00 64.06 279 GLU A O 1
ATOM 2291 N N . LYS A 1 280 ? 25.135 2.054 -22.600 1.00 79.50 280 LYS A N 1
ATOM 2292 C CA . LYS A 1 280 ? 25.731 2.522 -21.344 1.00 79.50 280 LYS A CA 1
ATOM 2293 C C . LYS A 1 280 ? 25.298 3.952 -21.008 1.00 79.50 280 LYS A C 1
ATOM 2295 O O . LYS A 1 280 ? 24.917 4.219 -19.868 1.00 79.50 280 LYS A O 1
ATOM 2300 N N . LEU A 1 281 ? 25.336 4.866 -21.980 1.00 80.50 281 LEU A N 1
ATOM 2301 C CA . LEU A 1 281 ? 24.917 6.256 -21.784 1.00 80.50 281 LEU A CA 1
ATOM 2302 C C . LEU A 1 281 ? 23.423 6.346 -21.434 1.00 80.50 281 LEU A C 1
ATOM 2304 O O . LEU A 1 281 ? 23.044 7.096 -20.537 1.00 80.50 281 LEU A O 1
ATOM 2308 N N . GLN A 1 282 ? 22.587 5.542 -22.094 1.00 66.44 282 GLN A N 1
ATOM 2309 C CA . GLN A 1 282 ? 21.155 5.430 -21.820 1.00 66.44 282 GLN A CA 1
ATOM 2310 C C . GLN A 1 282 ? 20.892 4.911 -20.405 1.00 66.44 282 GLN A C 1
ATOM 2312 O O . GLN A 1 282 ? 20.066 5.481 -19.694 1.00 66.44 282 GLN A O 1
ATOM 2317 N N . HIS A 1 283 ? 21.630 3.892 -19.957 1.00 71.88 283 HIS A N 1
ATOM 2318 C CA . HIS A 1 283 ? 21.536 3.392 -18.586 1.00 71.88 283 HIS A CA 1
ATOM 2319 C C . HIS A 1 283 ? 21.891 4.479 -17.560 1.00 71.88 283 HIS A C 1
ATOM 2321 O O . HIS A 1 283 ? 21.135 4.708 -16.616 1.00 71.88 283 HIS A O 1
ATOM 2327 N N . THR A 1 284 ? 23.009 5.188 -17.748 1.00 76.94 284 THR A N 1
ATOM 2328 C CA . THR A 1 284 ? 23.408 6.287 -16.852 1.00 76.94 284 THR A CA 1
ATOM 2329 C C . THR A 1 284 ? 22.397 7.434 -16.870 1.00 76.94 284 THR A C 1
ATOM 2331 O O . THR A 1 284 ? 22.085 7.996 -15.822 1.00 76.94 284 THR A O 1
ATOM 2334 N N . PHE A 1 285 ? 21.841 7.774 -18.033 1.00 77.56 285 PHE A N 1
ATOM 2335 C CA . PHE A 1 285 ? 20.802 8.794 -18.134 1.00 77.56 285 PHE A CA 1
ATOM 2336 C C . PHE A 1 285 ? 19.528 8.383 -17.387 1.00 77.56 285 PHE A C 1
ATOM 2338 O O . PHE A 1 285 ? 18.963 9.193 -16.656 1.00 77.56 285 PHE A O 1
ATOM 2345 N N . LEU A 1 286 ? 19.101 7.123 -17.515 1.00 71.69 286 LEU A N 1
ATOM 2346 C CA . LEU A 1 286 ? 17.937 6.588 -16.809 1.00 71.69 286 LEU A CA 1
ATOM 2347 C C . LEU A 1 286 ? 18.131 6.627 -15.289 1.00 71.69 286 LEU A C 1
ATOM 2349 O O . LEU A 1 286 ? 17.231 7.043 -14.560 1.00 71.69 286 LEU A O 1
ATOM 2353 N N . GLU A 1 287 ? 19.310 6.227 -14.815 1.00 78.19 287 GLU A N 1
ATOM 2354 C CA . GLU A 1 287 ? 19.679 6.309 -13.402 1.00 78.19 287 GLU A CA 1
ATOM 2355 C C . GLU A 1 287 ? 19.583 7.752 -12.891 1.00 78.19 287 GLU A C 1
ATOM 2357 O O . GLU A 1 287 ? 18.963 8.010 -11.858 1.00 78.19 287 GLU A O 1
ATOM 2362 N N . LYS A 1 288 ? 20.115 8.710 -13.659 1.00 81.31 288 LYS A N 1
ATOM 2363 C CA . LYS A 1 288 ? 20.075 10.134 -13.307 1.00 81.31 288 LYS A CA 1
ATOM 2364 C C . LYS A 1 288 ? 18.670 10.730 -13.369 1.00 81.31 288 LYS A C 1
ATOM 2366 O O . LYS A 1 288 ? 18.328 11.538 -12.511 1.00 81.31 288 LYS A O 1
ATOM 2371 N N . ALA A 1 289 ? 17.839 10.313 -14.320 1.00 75.88 289 ALA A N 1
ATOM 2372 C CA . ALA A 1 289 ? 16.446 10.743 -14.406 1.00 75.88 289 ALA A CA 1
ATOM 2373 C C . ALA A 1 289 ? 15.617 10.234 -13.212 1.00 75.88 289 ALA A C 1
ATOM 2375 O O . ALA A 1 289 ? 14.850 11.001 -12.631 1.00 75.88 289 ALA A O 1
ATOM 2376 N N . MET A 1 290 ? 15.819 8.978 -12.788 1.00 74.81 290 MET A N 1
ATOM 2377 C CA . MET A 1 290 ? 15.173 8.437 -11.582 1.00 74.81 290 MET A CA 1
ATOM 2378 C C . MET A 1 290 ? 15.639 9.152 -10.308 1.00 74.81 290 MET A C 1
ATOM 2380 O O . MET A 1 290 ? 14.836 9.443 -9.421 1.00 74.81 290 MET A O 1
ATOM 2384 N N . GLU A 1 291 ? 16.932 9.465 -10.209 1.00 81.06 291 GLU A N 1
ATOM 2385 C CA . GLU A 1 291 ? 17.469 10.258 -9.100 1.00 81.06 291 GLU A CA 1
ATOM 2386 C C . GLU A 1 291 ? 16.845 11.663 -9.064 1.00 81.06 291 GLU A C 1
ATOM 2388 O O . GLU A 1 291 ? 16.461 12.152 -7.999 1.00 81.06 291 GLU A O 1
ATOM 2393 N N . GLN A 1 292 ? 16.673 12.295 -10.227 1.00 81.69 292 GLN A N 1
ATOM 2394 C CA . GLN A 1 292 ? 16.026 13.597 -10.340 1.00 81.69 292 GLN A CA 1
ATOM 2395 C C . GLN A 1 292 ? 14.549 13.558 -9.922 1.00 81.69 292 GLN A C 1
ATOM 2397 O O . GLN A 1 292 ? 14.117 14.457 -9.205 1.00 81.69 292 GLN A O 1
ATOM 2402 N N . GLU A 1 293 ? 13.789 12.529 -10.305 1.00 74.25 293 GLU A N 1
ATOM 2403 C CA . GLU A 1 293 ? 12.389 12.358 -9.884 1.00 74.25 293 GLU A CA 1
ATOM 2404 C C . GLU A 1 293 ? 12.272 12.300 -8.355 1.00 74.25 293 GLU A C 1
ATOM 2406 O O . GLU A 1 293 ? 11.499 13.052 -7.758 1.00 74.25 293 GLU A O 1
ATOM 2411 N N . LYS A 1 294 ? 13.119 11.491 -7.706 1.00 79.81 294 LYS A N 1
ATOM 2412 C CA . LYS A 1 294 ? 13.177 11.414 -6.240 1.00 79.81 294 LYS A CA 1
ATOM 2413 C C . LYS A 1 294 ? 13.507 12.770 -5.609 1.00 79.81 294 LYS A C 1
ATOM 2415 O O . LYS A 1 294 ? 12.920 13.149 -4.598 1.00 79.81 294 LYS A O 1
ATOM 2420 N N . ASN A 1 295 ? 14.444 13.511 -6.196 1.00 86.25 295 ASN A N 1
ATOM 2421 C CA . ASN A 1 295 ? 14.804 14.838 -5.705 1.00 86.25 295 ASN A CA 1
ATOM 2422 C C . ASN A 1 295 ? 13.649 15.841 -5.854 1.00 86.25 295 ASN A C 1
ATOM 2424 O O . ASN A 1 295 ? 13.453 16.665 -4.962 1.00 86.25 295 ASN A O 1
ATOM 2428 N N . ILE A 1 296 ? 12.864 15.761 -6.934 1.00 85.81 296 ILE A N 1
ATOM 2429 C CA . ILE A 1 296 ? 11.675 16.602 -7.138 1.00 85.81 296 ILE A CA 1
ATOM 2430 C C . ILE A 1 296 ? 10.623 16.322 -6.063 1.00 85.81 296 ILE A C 1
ATOM 2432 O O . ILE A 1 296 ? 10.066 17.272 -5.523 1.00 85.81 296 ILE A O 1
ATOM 2436 N N . GLU A 1 297 ? 10.387 15.060 -5.706 1.00 85.56 297 GLU A N 1
ATOM 2437 C CA . GLU A 1 297 ? 9.422 14.693 -4.659 1.00 85.56 297 GLU A CA 1
ATOM 2438 C C . GLU A 1 297 ? 9.818 15.279 -3.292 1.00 85.56 297 GLU A C 1
ATOM 2440 O O . GLU A 1 297 ? 9.005 15.920 -2.627 1.00 85.56 297 GLU A O 1
ATOM 2445 N N . VAL A 1 298 ? 11.101 15.186 -2.925 1.00 89.44 298 VAL A N 1
ATOM 2446 C CA . VAL A 1 298 ? 11.628 15.797 -1.689 1.00 89.44 298 VAL A CA 1
ATOM 2447 C C . VAL A 1 298 ? 11.517 17.325 -1.712 1.00 89.44 298 VAL A C 1
ATOM 2449 O O . VAL A 1 298 ? 11.231 17.950 -0.689 1.00 89.44 298 VAL A O 1
ATOM 2452 N N . ILE A 1 299 ? 11.778 17.958 -2.860 1.00 89.62 299 ILE A N 1
ATOM 2453 C CA . ILE A 1 299 ? 11.612 19.409 -3.006 1.00 89.62 299 ILE A CA 1
ATOM 2454 C C . ILE A 1 299 ? 10.136 19.779 -2.868 1.00 89.62 299 ILE A C 1
ATOM 2456 O O . ILE A 1 299 ? 9.828 20.742 -2.172 1.00 89.62 299 ILE A O 1
ATOM 2460 N N . HIS A 1 300 ? 9.233 19.021 -3.486 1.00 90.00 300 HIS A N 1
ATOM 2461 C CA . HIS A 1 300 ? 7.800 19.274 -3.431 1.00 90.00 300 HIS A CA 1
ATOM 2462 C C . HIS A 1 300 ? 7.270 19.224 -1.996 1.00 90.00 300 HIS A C 1
ATOM 2464 O O . HIS A 1 300 ? 6.636 20.187 -1.570 1.00 90.00 300 HIS A O 1
ATOM 2470 N N . GLU A 1 301 ? 7.610 18.185 -1.231 1.00 87.19 301 GLU A N 1
ATOM 2471 C CA . GLU A 1 301 ? 7.234 18.062 0.185 1.00 87.19 301 GLU A CA 1
ATOM 2472 C C . GLU A 1 301 ? 7.752 19.253 1.010 1.00 87.19 301 GLU A C 1
ATOM 2474 O O . GLU A 1 301 ? 7.023 19.865 1.794 1.00 87.19 301 GLU A O 1
ATOM 2479 N N . LYS A 1 302 ? 9.014 19.648 0.796 1.00 84.88 302 LYS A N 1
ATOM 2480 C CA . LYS A 1 302 ? 9.592 20.824 1.463 1.00 84.88 302 LYS A CA 1
ATOM 2481 C C . LYS A 1 302 ? 8.881 22.118 1.081 1.00 84.88 302 LYS A C 1
ATOM 2483 O O . LYS A 1 302 ? 8.729 22.993 1.935 1.00 84.88 302 LYS A O 1
ATOM 2488 N N . VAL A 1 303 ? 8.477 22.265 -0.179 1.00 88.44 303 VAL A N 1
ATOM 2489 C CA . VAL A 1 303 ? 7.735 23.435 -0.660 1.00 88.44 303 VAL A CA 1
ATOM 2490 C C . VAL A 1 303 ? 6.352 23.483 -0.020 1.00 88.44 303 VAL A C 1
ATOM 2492 O O . VAL A 1 303 ? 5.994 24.539 0.489 1.00 88.44 303 VAL A O 1
ATOM 2495 N N . GLU A 1 304 ? 5.628 22.364 0.055 1.00 91.06 304 GLU A N 1
ATOM 2496 C CA . GLU A 1 304 ? 4.327 22.296 0.738 1.00 91.06 304 GLU A CA 1
ATOM 2497 C C . GLU A 1 304 ? 4.449 22.665 2.220 1.00 91.06 304 GLU A C 1
ATOM 2499 O O . GLU A 1 304 ? 3.705 23.510 2.724 1.00 91.06 304 GLU A O 1
ATOM 2504 N N . LEU A 1 305 ? 5.440 22.104 2.922 1.00 90.12 305 LEU A N 1
ATOM 2505 C CA . LEU A 1 305 ? 5.691 22.445 4.322 1.00 90.12 305 LEU A CA 1
ATOM 2506 C C . LEU A 1 305 ? 6.023 23.935 4.487 1.00 90.12 305 LEU A C 1
ATOM 2508 O O . LEU A 1 305 ? 5.547 24.593 5.413 1.00 90.12 305 LEU A O 1
ATOM 2512 N N . THR A 1 306 ? 6.832 24.484 3.580 1.00 91.19 306 THR A N 1
ATOM 2513 C CA . THR A 1 306 ? 7.193 25.906 3.592 1.00 91.19 306 THR A CA 1
ATOM 2514 C C . THR A 1 306 ? 5.981 26.790 3.306 1.00 91.19 306 THR A C 1
ATOM 2516 O O . THR A 1 306 ? 5.809 27.803 3.978 1.00 91.19 306 THR A O 1
ATOM 2519 N N . GLU A 1 307 ? 5.108 26.408 2.372 1.00 91.25 307 GLU A N 1
ATOM 2520 C CA . GLU A 1 307 ? 3.864 27.120 2.070 1.00 91.25 307 GLU A CA 1
ATOM 2521 C C . GLU A 1 307 ? 2.951 27.181 3.300 1.00 91.25 307 GLU A C 1
ATOM 2523 O O . GLU A 1 307 ? 2.477 28.258 3.679 1.00 91.25 307 GLU A O 1
ATOM 2528 N N . VAL A 1 308 ? 2.763 26.045 3.979 1.00 90.94 308 VAL A N 1
ATOM 2529 C CA . VAL A 1 308 ? 1.987 25.974 5.223 1.00 90.94 308 VAL A CA 1
ATOM 2530 C C . VAL A 1 308 ? 2.607 26.873 6.293 1.00 90.94 308 VAL A C 1
ATOM 2532 O O . VAL A 1 308 ? 1.902 27.683 6.902 1.00 90.94 308 VAL A O 1
ATOM 2535 N N . ASN A 1 309 ? 3.926 26.802 6.479 1.00 91.56 309 ASN A N 1
ATOM 2536 C CA . ASN A 1 309 ? 4.640 27.637 7.444 1.00 91.56 309 ASN A CA 1
ATOM 2537 C C . ASN A 1 309 ? 4.510 29.135 7.125 1.00 91.56 309 ASN A C 1
ATOM 2539 O O . ASN A 1 309 ? 4.289 29.932 8.037 1.00 91.56 309 ASN A O 1
ATOM 2543 N N . LEU A 1 310 ? 4.577 29.531 5.851 1.00 93.69 310 LEU A N 1
ATOM 2544 C CA . LEU A 1 310 ? 4.383 30.920 5.424 1.00 93.69 310 LEU A CA 1
ATOM 2545 C C . LEU A 1 310 ? 2.952 31.399 5.672 1.00 93.69 310 LEU A C 1
ATOM 2547 O O . LEU A 1 310 ? 2.747 32.525 6.130 1.00 93.69 310 LEU A O 1
ATOM 2551 N N . LYS A 1 311 ? 1.951 30.550 5.425 1.00 94.06 311 LYS A N 1
ATOM 2552 C CA . LYS A 1 311 ? 0.547 30.870 5.708 1.00 94.06 311 LYS A CA 1
ATOM 2553 C C . LYS A 1 311 ? 0.311 31.075 7.205 1.00 94.06 311 LYS A C 1
ATOM 2555 O O . LYS A 1 311 ? -0.349 32.040 7.593 1.00 94.06 311 LYS A O 1
ATOM 2560 N N . ILE A 1 312 ? 0.887 30.212 8.042 1.00 93.56 312 ILE A N 1
ATOM 2561 C CA . ILE A 1 312 ? 0.834 30.334 9.505 1.00 93.56 312 ILE A CA 1
ATOM 2562 C C . ILE A 1 312 ? 1.545 31.613 9.966 1.00 93.56 312 ILE A C 1
ATOM 2564 O O . ILE A 1 312 ? 0.970 32.389 10.729 1.00 93.56 312 ILE A O 1
ATOM 2568 N N . ALA A 1 313 ? 2.753 31.880 9.465 1.00 93.81 313 ALA A N 1
ATOM 2569 C CA . ALA A 1 313 ? 3.503 33.092 9.790 1.00 93.81 313 ALA A CA 1
ATOM 2570 C C . ALA A 1 313 ? 2.724 34.365 9.419 1.00 93.81 313 ALA A C 1
ATOM 2572 O O . ALA A 1 313 ? 2.650 35.300 10.214 1.00 93.81 313 ALA A O 1
ATOM 2573 N N . ASN A 1 314 ? 2.073 34.384 8.253 1.00 95.12 314 ASN A N 1
ATOM 2574 C CA . ASN A 1 314 ? 1.237 35.505 7.827 1.00 95.12 314 ASN A CA 1
ATOM 2575 C C . ASN A 1 314 ? 0.032 35.713 8.763 1.00 95.12 314 ASN A C 1
ATOM 2577 O O . ASN A 1 314 ? -0.287 36.844 9.130 1.00 95.12 314 ASN A O 1
ATOM 2581 N N . ASN A 1 315 ? -0.604 34.630 9.217 1.00 94.19 315 ASN A N 1
ATOM 2582 C CA . ASN A 1 315 ? -1.679 34.724 10.205 1.00 94.19 315 ASN A CA 1
ATOM 2583 C C . ASN A 1 315 ? -1.181 35.303 11.537 1.00 94.19 315 ASN A C 1
ATOM 2585 O O . ASN A 1 315 ? -1.828 36.194 12.082 1.00 94.19 315 ASN A O 1
ATOM 2589 N N . PHE A 1 316 ? -0.012 34.877 12.025 1.00 94.31 316 PHE A N 1
ATOM 2590 C CA . PHE A 1 316 ? 0.578 35.461 13.232 1.00 94.31 316 PHE A CA 1
ATOM 2591 C C . PHE A 1 316 ? 0.876 36.956 13.080 1.00 94.31 316 PHE A C 1
ATOM 2593 O O . PHE A 1 316 ? 0.602 37.722 14.004 1.00 94.31 316 PHE A O 1
ATOM 2600 N N . ILE A 1 317 ? 1.376 37.393 11.918 1.00 93.31 317 ILE A N 1
ATOM 2601 C CA . ILE A 1 317 ? 1.611 38.818 11.634 1.00 93.31 317 ILE A CA 1
ATOM 2602 C C . ILE A 1 317 ? 0.296 39.601 11.683 1.00 93.31 317 ILE A C 1
ATOM 2604 O O . ILE A 1 317 ? 0.236 40.654 12.319 1.00 93.31 317 ILE A O 1
ATOM 2608 N N . LYS A 1 318 ? -0.773 39.081 11.068 1.00 93.19 318 LYS A N 1
ATOM 2609 C CA . LYS A 1 318 ? -2.100 39.715 11.118 1.00 93.19 318 LYS A CA 1
ATOM 2610 C C . LYS A 1 318 ? -2.606 39.852 12.552 1.00 93.19 318 LYS A C 1
ATOM 2612 O O . LYS A 1 318 ? -2.953 40.955 12.964 1.00 93.19 318 LYS A O 1
ATOM 2617 N N . SER A 1 319 ? -2.560 38.778 13.340 1.00 90.81 319 SER A N 1
ATOM 2618 C CA . SER A 1 319 ? -2.978 38.820 14.747 1.00 90.81 319 SER A CA 1
ATOM 2619 C C . SER A 1 319 ? -2.120 39.772 15.592 1.00 90.81 319 SER A C 1
ATOM 2621 O O . SER A 1 319 ? -2.632 40.451 16.482 1.00 90.81 319 SER A O 1
ATOM 2623 N N . ALA A 1 320 ? -0.816 39.875 15.317 1.00 89.50 320 ALA A N 1
ATOM 2624 C CA . ALA A 1 320 ? 0.067 40.822 15.996 1.00 89.50 320 ALA A CA 1
ATOM 2625 C C . ALA A 1 320 ? -0.255 42.288 15.645 1.00 89.50 320 ALA A C 1
ATOM 2627 O O . ALA A 1 320 ? -0.195 43.157 16.522 1.00 89.50 320 ALA A O 1
ATOM 2628 N N . LEU A 1 321 ? -0.631 42.566 14.392 1.00 85.62 321 LEU A N 1
ATOM 2629 C CA . LEU A 1 321 ? -1.075 43.891 13.950 1.00 85.62 321 LEU A CA 1
ATOM 2630 C C . LEU A 1 321 ? -2.395 44.292 14.616 1.00 85.62 321 LEU A C 1
ATOM 2632 O O . LEU A 1 321 ? -2.493 45.399 15.148 1.00 85.62 321 LEU A O 1
ATOM 2636 N N . GLU A 1 322 ? -3.373 43.386 14.663 1.00 87.56 322 GLU A N 1
ATOM 2637 C CA . GLU A 1 322 ? -4.646 43.615 15.361 1.00 87.56 322 GLU A CA 1
ATOM 2638 C C . GLU A 1 322 ? -4.419 43.912 16.848 1.00 87.56 322 GLU A C 1
ATOM 2640 O O . GLU A 1 322 ? -4.899 44.921 17.364 1.00 87.56 322 GLU A O 1
ATOM 2645 N N . ASN A 1 323 ? -3.590 43.109 17.522 1.00 87.56 323 ASN A N 1
ATOM 2646 C CA . ASN A 1 323 ? -3.266 43.318 18.933 1.00 87.56 323 ASN A CA 1
ATOM 2647 C C . ASN A 1 323 ? -2.531 44.653 19.168 1.00 87.56 323 ASN A C 1
ATOM 2649 O O . ASN A 1 323 ? -2.765 45.338 20.163 1.00 87.56 323 ASN A O 1
ATOM 2653 N N . THR A 1 324 ? -1.670 45.078 18.239 1.00 87.81 324 THR A N 1
ATOM 2654 C CA . THR A 1 324 ? -1.014 46.395 18.310 1.00 87.81 324 THR A CA 1
ATOM 2655 C C . THR A 1 324 ? -2.028 47.540 18.259 1.00 87.81 324 THR A C 1
ATOM 2657 O O . THR A 1 324 ? -1.914 48.499 19.029 1.00 87.81 324 THR A O 1
ATOM 2660 N N . ALA A 1 325 ? -3.055 47.429 17.413 1.00 84.31 325 ALA A N 1
ATOM 2661 C CA . ALA A 1 325 ? -4.139 48.405 17.362 1.00 84.31 325 ALA A CA 1
ATOM 2662 C C . ALA A 1 325 ? -4.946 48.428 18.674 1.00 84.31 325 ALA A C 1
ATOM 2664 O O . ALA A 1 325 ? -5.200 49.506 19.219 1.00 84.31 325 ALA A O 1
ATOM 2665 N N . THR A 1 326 ? -5.265 47.258 19.241 1.00 85.81 326 THR A N 1
ATOM 2666 C CA . THR A 1 326 ? -5.953 47.148 20.539 1.00 85.81 326 THR A CA 1
ATOM 2667 C C . THR A 1 326 ? -5.134 47.768 21.673 1.00 85.81 326 THR A C 1
ATOM 2669 O O . THR A 1 326 ? -5.672 48.538 22.468 1.00 85.81 326 THR A O 1
ATOM 2672 N N . LYS A 1 327 ? -3.817 47.516 21.726 1.00 89.25 327 LYS A N 1
ATOM 2673 C CA . LYS A 1 327 ? -2.924 48.114 22.733 1.00 89.25 327 LYS A CA 1
ATOM 2674 C C . LYS A 1 327 ? -2.944 49.641 22.682 1.00 89.25 327 LYS A C 1
ATOM 2676 O O . LYS A 1 327 ? -3.025 50.281 23.727 1.00 89.25 327 LYS A O 1
ATOM 2681 N N . ARG A 1 328 ? -2.925 50.239 21.485 1.00 89.62 328 ARG A N 1
ATOM 2682 C CA . ARG A 1 328 ? -2.989 51.702 21.327 1.00 89.62 328 ARG A CA 1
ATOM 2683 C C . ARG A 1 328 ? -4.301 52.288 21.860 1.00 89.62 328 ARG A C 1
ATOM 2685 O O . ARG A 1 328 ? -4.265 53.333 22.506 1.00 89.62 328 ARG A O 1
ATOM 2692 N N . LEU A 1 329 ? -5.432 51.621 21.625 1.00 90.44 329 LEU A N 1
ATOM 2693 C CA . LEU A 1 329 ? -6.731 52.037 22.168 1.00 90.44 329 LEU A CA 1
ATOM 2694 C C . LEU A 1 329 ? -6.756 51.975 23.698 1.00 90.44 329 LEU A C 1
ATOM 2696 O O . LEU A 1 329 ? -7.224 52.915 24.336 1.00 90.44 329 LEU A O 1
ATOM 2700 N N . ILE A 1 330 ? -6.195 50.913 24.283 1.00 91.44 330 ILE A N 1
ATOM 2701 C CA . ILE A 1 330 ? -6.101 50.761 25.740 1.00 91.44 330 ILE A CA 1
ATOM 2702 C C . ILE A 1 330 ? -5.262 51.892 26.350 1.00 91.44 330 ILE A C 1
ATOM 2704 O O . ILE A 1 330 ? -5.706 52.514 27.312 1.00 91.44 330 ILE A O 1
ATOM 2708 N N . TYR A 1 331 ? -4.101 52.230 25.773 1.00 92.62 331 TYR A N 1
ATOM 2709 C CA . TYR A 1 331 ? -3.289 53.350 26.269 1.00 92.62 331 TYR A CA 1
ATOM 2710 C C . TYR A 1 331 ? -4.034 54.689 26.212 1.00 92.62 331 TYR A C 1
ATOM 2712 O O . TYR A 1 331 ? -3.986 55.447 27.179 1.00 92.62 331 TYR A O 1
ATOM 2720 N N . MET A 1 332 ? -4.755 54.969 25.121 1.00 92.62 332 MET A N 1
ATOM 2721 C CA . MET A 1 332 ? -5.556 56.195 25.003 1.00 92.62 332 MET A CA 1
ATOM 2722 C C . MET A 1 332 ? -6.670 56.247 26.051 1.00 92.62 332 MET A C 1
ATOM 2724 O O . MET A 1 332 ? -6.853 57.275 26.699 1.00 92.62 332 MET A O 1
ATOM 2728 N N . PHE A 1 333 ? -7.366 55.131 26.276 1.00 94.12 333 PHE A N 1
ATOM 2729 C CA . PHE A 1 333 ? -8.380 55.027 27.322 1.00 94.12 333 PHE A CA 1
ATOM 2730 C C . PHE A 1 333 ? -7.789 55.268 28.718 1.00 94.12 333 PHE A C 1
ATOM 2732 O O . PHE A 1 333 ? -8.329 56.069 29.477 1.00 94.12 333 PHE A O 1
ATOM 2739 N N . CYS A 1 334 ? -6.646 54.652 29.040 1.00 93.81 334 CYS A N 1
ATOM 2740 C CA . CYS A 1 334 ? -5.960 54.870 30.313 1.00 93.81 334 CYS A CA 1
ATOM 2741 C C . CYS A 1 334 ? -5.562 56.337 30.519 1.00 93.81 334 CYS A C 1
ATOM 2743 O O . CYS A 1 334 ? -5.759 56.858 31.612 1.00 93.81 334 CYS A O 1
ATOM 2745 N N . ILE A 1 335 ? -5.040 57.013 29.489 1.00 93.62 335 ILE A N 1
ATOM 2746 C CA . ILE A 1 335 ? -4.693 58.441 29.572 1.00 93.62 335 ILE A CA 1
ATOM 2747 C C . ILE A 1 335 ? -5.944 59.274 29.859 1.00 93.62 335 ILE A C 1
ATOM 2749 O O . ILE A 1 335 ? -5.927 60.087 30.779 1.00 93.62 335 ILE A O 1
ATOM 2753 N N . ILE A 1 336 ? -7.045 59.042 29.137 1.00 94.12 336 ILE A N 1
ATOM 2754 C CA . ILE A 1 336 ? -8.310 59.757 29.364 1.00 94.12 336 ILE A CA 1
ATOM 2755 C C . ILE A 1 336 ? -8.788 59.555 30.809 1.00 94.12 336 ILE A C 1
ATOM 2757 O O . ILE A 1 336 ? -9.053 60.528 31.511 1.00 94.12 336 ILE A O 1
ATOM 2761 N N . VAL A 1 337 ? -8.829 58.310 31.290 1.00 95.25 337 VAL A N 1
ATOM 2762 C CA . VAL A 1 337 ? -9.253 57.993 32.663 1.00 95.25 337 VAL A CA 1
ATOM 2763 C C . VAL A 1 337 ? -8.338 58.640 33.705 1.00 95.25 337 VAL A C 1
ATOM 2765 O O . VAL A 1 337 ? -8.838 59.203 34.677 1.00 95.25 337 VAL A O 1
ATOM 2768 N N . LEU A 1 338 ? -7.017 58.614 33.509 1.00 93.19 338 LEU A N 1
ATOM 2769 C CA . LEU A 1 338 ? -6.057 59.246 34.420 1.00 93.19 338 LEU A CA 1
ATOM 2770 C C . LEU A 1 338 ? -6.196 60.771 34.432 1.00 93.19 338 LEU A C 1
ATOM 2772 O O . LEU A 1 338 ? -6.205 61.362 35.506 1.00 93.19 338 LEU A O 1
ATOM 2776 N N . THR A 1 339 ? -6.358 61.409 33.270 1.00 93.81 339 THR A N 1
ATOM 2777 C CA . THR A 1 339 ? -6.564 62.867 33.193 1.00 93.81 339 THR A CA 1
ATOM 2778 C C . THR A 1 339 ? -7.861 63.300 33.874 1.00 93.81 339 THR A C 1
ATOM 2780 O O . THR A 1 339 ? -7.844 64.257 34.641 1.00 93.81 339 THR A O 1
ATOM 2783 N N . LEU A 1 340 ? -8.962 62.564 33.682 1.00 91.31 340 LEU A N 1
ATOM 2784 C CA . LEU A 1 340 ? -10.219 62.813 34.394 1.00 91.31 340 LEU A CA 1
ATOM 2785 C C . LEU A 1 340 ? -10.072 62.575 35.898 1.00 91.31 340 LEU A C 1
ATOM 2787 O O . LEU A 1 340 ? -10.563 63.371 36.688 1.00 91.31 340 LEU A O 1
ATOM 2791 N N . SER A 1 341 ? -9.371 61.512 36.301 1.00 92.50 341 SER A N 1
ATOM 2792 C CA . SER A 1 341 ? -9.110 61.222 37.717 1.00 92.50 341 SER A CA 1
ATOM 2793 C C . SER A 1 341 ? -8.306 62.342 38.380 1.00 92.50 341 SER A C 1
ATOM 2795 O O . SER A 1 341 ? -8.633 62.732 39.494 1.00 92.50 341 SER A O 1
ATOM 2797 N N . LEU A 1 342 ? -7.298 62.895 37.693 1.00 88.00 342 LEU A N 1
ATOM 2798 C CA . LEU A 1 342 ? -6.537 64.052 38.170 1.00 88.00 342 LEU A CA 1
ATOM 2799 C C . LEU A 1 342 ? -7.394 65.317 38.238 1.00 88.00 342 LEU A C 1
ATOM 2801 O O . LEU A 1 342 ? -7.301 66.031 39.225 1.00 88.00 342 LEU A O 1
ATOM 2805 N N . LEU A 1 343 ? -8.262 65.565 37.251 1.00 87.31 343 LEU A N 1
ATOM 2806 C CA . LEU A 1 343 ? -9.203 66.690 37.284 1.00 87.31 343 LEU A CA 1
ATOM 2807 C C . LEU A 1 343 ? -10.162 66.589 38.479 1.00 87.31 343 LEU A C 1
ATOM 2809 O O . LEU A 1 343 ? -10.414 67.577 39.159 1.00 87.31 343 LEU A O 1
ATOM 2813 N N . PHE A 1 344 ? -10.684 65.392 38.755 1.00 87.12 344 PHE A N 1
ATOM 2814 C CA . PHE A 1 344 ? -11.521 65.160 39.929 1.00 87.12 344 PHE A CA 1
ATOM 2815 C C . PHE A 1 344 ? -10.740 65.314 41.234 1.00 87.12 344 PHE A C 1
ATOM 2817 O O . PHE A 1 344 ? -11.297 65.841 42.189 1.00 87.12 344 PHE A O 1
ATOM 2824 N N . LEU A 1 345 ? -9.476 64.882 41.284 1.00 85.19 345 LEU A N 1
ATOM 2825 C CA . LEU A 1 345 ? -8.617 65.039 42.458 1.00 85.19 345 LEU A CA 1
ATOM 2826 C C . LEU A 1 345 ? -8.300 66.517 42.734 1.00 85.19 345 LEU A C 1
ATOM 2828 O O . LEU A 1 345 ? -8.355 66.937 43.883 1.00 85.19 345 LEU A O 1
ATOM 2832 N N . ASP A 1 346 ? -8.026 67.289 41.680 1.00 85.31 346 ASP A N 1
ATOM 2833 C CA . ASP A 1 346 ? -7.825 68.742 41.729 1.00 85.31 346 ASP A CA 1
ATOM 2834 C C . ASP A 1 346 ? -9.099 69.447 42.218 1.00 85.31 346 ASP A C 1
ATOM 2836 O O . ASP A 1 346 ? -9.065 70.295 43.102 1.00 85.31 346 ASP A O 1
ATOM 2840 N N . TRP A 1 347 ? -10.267 69.001 41.747 1.00 82.75 347 TRP A N 1
ATOM 2841 C CA . TRP A 1 347 ? -11.557 69.514 42.214 1.00 82.75 347 TRP A CA 1
ATOM 2842 C C . TRP A 1 347 ? -11.888 69.130 43.668 1.00 82.75 347 TRP A C 1
ATOM 2844 O O . TRP A 1 347 ? -12.607 69.859 44.350 1.00 82.75 347 TRP A O 1
ATOM 2854 N N . PHE A 1 348 ? -11.372 67.996 44.156 1.00 79.31 348 PHE A N 1
ATOM 2855 C CA . PHE A 1 348 ? -11.566 67.531 45.536 1.00 79.31 348 PHE A CA 1
ATOM 2856 C C . PHE A 1 348 ? -10.548 68.116 46.528 1.00 79.31 348 PHE A C 1
ATOM 2858 O O . PHE A 1 348 ? -10.767 68.023 47.737 1.00 79.31 348 PHE A O 1
ATOM 2865 N N . ASN A 1 349 ? -9.457 68.710 46.038 1.00 66.06 349 ASN A N 1
ATOM 2866 C CA . ASN A 1 349 ? -8.411 69.349 46.835 1.00 66.06 349 ASN A CA 1
ATOM 2867 C C . ASN A 1 349 ? -8.131 70.784 46.329 1.00 66.06 349 ASN A C 1
ATOM 2869 O O . ASN A 1 349 ? -7.055 71.010 45.770 1.00 66.06 349 ASN A O 1
ATOM 2873 N N . PRO A 1 350 ? -9.089 71.722 46.488 1.00 61.84 350 PRO A N 1
ATOM 2874 C CA . PRO A 1 350 ? -8.935 73.119 46.074 1.00 61.84 350 PRO A CA 1
ATOM 2875 C C . PRO A 1 350 ? -7.843 73.885 46.832 1.00 61.84 350 PRO A C 1
ATOM 2877 O O . PRO A 1 350 ? -7.547 73.530 47.999 1.00 61.84 350 PRO A O 1
#

Radius of gyration: 47.49 Å; Cα contacts (8 Å, |Δi|>4): 86; chains: 1; bounding box: 66×113×143 Å

Foldseek 3Di:
DDDDDPDDDPDDCVVVVVVVVVVVVVVVVVVCPDDPDDPPPPPPLPCLVVLVVLLVVLVVLLVVLLCLLVVCLQQLLLQLQPDPPPDPVVNPPRHDDPVRNVVSVVVSVVSLVVSVVSLVVSVVCLVPDPSADPVSSVVSVVSSVVSVVSSVVSVVSNVVSVVSSVVSNVVNVVVVVVVVVVVVVVVVVVVVVVVVVVVVVVVVPPDPDDDDDDDDDDDDDDDDDDDDDDDDDDDDDDPPPPPPVVVVVVVVVVVVVVVVVVVVVVVVVVVVVVVVVVVVVSVVVVVVVVVVVVVVVVVVVVVVVVVVVVVVVVVVVVVVVVVVVVVVVVVVVVVVVVVVVVVVVVVVPD

Sequence (350 aa):
MTYNPVVIPVTDNTHLFKARMKMICAKDKEDSGKAKKEKRNYQKSNKLPLYINEAKEILKHITLLKTLALNNRYSYIASSGFYFPISGKDAVKMTFNEKQRKKLDNDSDGGLEDCQKLVENFGKQINADNFLKSNEKEMMENIFVSMDSYLNTVRGNIMEMREKYNEKAKRAKFLGCYSNFVKMDQEGYKKAFRDIDEKYCKNISNPITLDDGIRLRKTIKENKTSKINHYLEEDENIDEEGSPEVTQQLLKENEKFYQKLTNKNEEIEVLSRQFAEIEKLQHTFLEKAMEQEKNIEVIHEKVELTEVNLKIANNFIKSALENTATKRLIYMFCIIVLTLSLLFLDWFNP